Protein AF-A0A534VTX6-F1 (afdb_monomer_lite)

pLDDT: mean 91.03, std 8.98, range [36.69, 98.25]

Structure (mmCIF, N/CA/C/O backbone):
data_AF-A0A534VTX6-F1
#
_entry.id   AF-A0A534VTX6-F1
#
loop_
_atom_site.group_PDB
_atom_site.id
_atom_site.type_symbol
_atom_site.label_atom_id
_atom_site.label_alt_id
_atom_site.label_comp_id
_atom_site.label_asym_id
_atom_site.label_entity_id
_atom_site.label_seq_id
_atom_site.pdbx_PDB_ins_code
_atom_site.Cartn_x
_atom_site.Cartn_y
_atom_site.Cartn_z
_atom_site.occupancy
_atom_site.B_iso_or_equiv
_atom_site.auth_seq_id
_atom_site.auth_comp_id
_atom_site.auth_asym_id
_atom_site.auth_atom_id
_atom_site.pdbx_PDB_model_num
ATOM 1 N N . MET A 1 1 ? -11.492 20.519 29.909 1.00 36.69 1 MET A N 1
ATOM 2 C CA . MET A 1 1 ? -11.418 19.099 29.494 1.00 36.69 1 MET A CA 1
ATOM 3 C C . MET A 1 1 ? -12.190 18.937 28.184 1.00 36.69 1 MET A C 1
ATOM 5 O O . MET A 1 1 ? -13.341 18.542 28.233 1.00 36.69 1 MET A O 1
ATOM 9 N N . ASN A 1 2 ? -11.584 19.257 27.034 1.00 40.03 2 ASN A N 1
ATOM 10 C CA . ASN A 1 2 ? -12.185 19.058 25.705 1.00 40.03 2 ASN A CA 1
ATOM 11 C C . ASN A 1 2 ? -11.433 17.918 25.011 1.00 40.03 2 ASN A C 1
ATOM 13 O O . ASN A 1 2 ? -10.363 18.136 24.454 1.00 40.03 2 ASN A O 1
ATOM 17 N N . GLY A 1 3 ? -11.927 16.689 25.148 1.00 53.84 3 GLY A N 1
ATOM 18 C CA . GLY A 1 3 ? -11.439 15.553 24.364 1.00 53.84 3 GLY A CA 1
ATOM 19 C C . GLY A 1 3 ? -12.371 15.335 23.180 1.00 53.84 3 GLY A C 1
ATOM 20 O O . GLY A 1 3 ? -13.576 15.515 23.345 1.00 53.84 3 GLY A O 1
ATOM 21 N N . ALA A 1 4 ? -11.827 14.956 22.023 1.00 61.00 4 ALA A N 1
ATOM 22 C CA . ALA A 1 4 ? -12.622 14.555 20.867 1.00 61.00 4 ALA A CA 1
ATOM 23 C C . ALA A 1 4 ? -13.693 13.533 21.289 1.00 61.00 4 ALA A C 1
ATOM 25 O O . ALA A 1 4 ? -13.404 12.569 22.011 1.00 61.00 4 ALA A O 1
ATOM 26 N N . VAL A 1 5 ? -14.934 13.802 20.885 1.00 82.62 5 VAL A N 1
ATOM 27 C CA . VAL A 1 5 ? -16.098 12.980 21.207 1.00 82.62 5 VAL A CA 1
ATOM 28 C C . VAL A 1 5 ? -16.423 12.147 19.979 1.00 82.62 5 VAL A C 1
ATOM 30 O O . VAL A 1 5 ? -16.646 12.679 18.895 1.00 82.62 5 VAL A O 1
ATOM 33 N N . HIS A 1 6 ? -16.405 10.834 20.158 1.00 93.19 6 HIS A N 1
ATOM 34 C CA . HIS A 1 6 ? -16.785 9.859 19.149 1.00 93.19 6 HIS A CA 1
ATOM 35 C C . HIS A 1 6 ? -18.180 9.312 19.458 1.00 93.19 6 HIS A C 1
ATOM 37 O O . HIS A 1 6 ? -18.687 9.473 20.566 1.00 93.19 6 HIS A O 1
ATOM 43 N N . ARG A 1 7 ? -18.775 8.608 18.504 1.00 94.88 7 ARG A N 1
ATOM 44 C CA . ARG A 1 7 ? -20.025 7.863 18.655 1.00 94.88 7 ARG A CA 1
ATOM 45 C C . ARG A 1 7 ? -19.771 6.408 18.299 1.00 94.88 7 ARG A C 1
ATOM 47 O O . ARG A 1 7 ? -19.115 6.147 17.298 1.00 94.88 7 ARG A O 1
ATOM 54 N N . ALA A 1 8 ? -20.281 5.464 19.084 1.00 96.25 8 ALA A N 1
ATOM 55 C CA . ALA A 1 8 ? -20.169 4.036 18.792 1.00 96.25 8 ALA A CA 1
ATOM 56 C C . ALA A 1 8 ? -21.544 3.396 18.621 1.00 96.25 8 ALA A C 1
ATOM 58 O O . ALA A 1 8 ? -22.433 3.593 19.452 1.00 96.25 8 ALA A O 1
ATOM 59 N N . ARG A 1 9 ? -21.699 2.585 17.572 1.00 96.38 9 ARG A N 1
ATOM 60 C CA . ARG A 1 9 ? -22.907 1.789 17.318 1.00 96.38 9 ARG A CA 1
ATOM 61 C C . ARG A 1 9 ? -22.584 0.408 16.762 1.00 96.38 9 ARG A C 1
ATOM 63 O O . ARG A 1 9 ? -21.521 0.198 16.184 1.00 96.38 9 ARG A O 1
ATOM 70 N N . VAL A 1 10 ? -23.523 -0.520 16.887 1.00 96.44 10 VAL A N 1
ATOM 71 C CA . VAL A 1 10 ? -23.471 -1.822 16.214 1.00 96.44 10 VAL A CA 1
ATOM 72 C C . VAL A 1 10 ? -23.762 -1.635 14.724 1.00 96.44 10 VAL A C 1
ATOM 74 O O . VAL A 1 10 ? -24.736 -0.980 14.359 1.00 96.44 10 VAL A O 1
ATOM 77 N N . ALA A 1 11 ? -22.931 -2.205 13.849 1.00 89.94 11 ALA A N 1
ATOM 78 C CA . ALA A 1 11 ? -23.046 -2.012 12.402 1.00 89.94 11 ALA A CA 1
ATOM 79 C C . ALA A 1 11 ? -24.323 -2.625 11.805 1.00 89.94 11 ALA A C 1
ATOM 81 O O . ALA A 1 11 ? -24.908 -2.043 10.899 1.00 89.94 11 ALA A O 1
ATOM 82 N N . SER A 1 12 ? -24.735 -3.799 12.293 1.00 88.75 12 SER A N 1
ATOM 83 C CA . SER A 1 12 ? -25.872 -4.554 11.753 1.00 88.75 12 SER A CA 1
ATOM 84 C C . SER A 1 12 ? -27.223 -4.018 12.220 1.00 88.75 12 SER A C 1
ATOM 86 O O . SER A 1 12 ? -28.124 -3.846 11.409 1.00 88.75 12 SER A O 1
ATOM 88 N N . SER A 1 13 ? -27.371 -3.760 13.521 1.00 91.94 13 SER A N 1
ATOM 89 C CA . SER A 1 13 ? -28.635 -3.316 14.120 1.00 91.94 13 SER A CA 1
ATOM 90 C C . SER A 1 13 ? -28.760 -1.798 14.236 1.00 91.94 13 SER A C 1
ATOM 92 O O . SER A 1 13 ? -29.846 -1.294 14.499 1.00 91.94 13 SER A O 1
ATOM 94 N N . GLY A 1 14 ? -27.656 -1.057 14.108 1.00 91.50 14 GLY A N 1
ATOM 95 C CA . GLY A 1 14 ? -27.618 0.375 14.400 1.00 91.50 14 GLY A CA 1
ATOM 96 C C . GLY A 1 14 ? -27.716 0.712 15.892 1.00 91.50 14 GLY A C 1
ATOM 97 O O . GLY A 1 14 ? -27.736 1.894 16.231 1.00 91.50 14 GLY A O 1
ATOM 98 N N . ALA A 1 15 ? -27.753 -0.289 16.784 1.00 93.81 15 ALA A N 1
ATOM 99 C CA . ALA A 1 15 ? -27.889 -0.080 18.222 1.00 93.81 15 ALA A CA 1
ATOM 100 C C . ALA A 1 15 ? -26.751 0.801 18.754 1.00 93.81 15 ALA A C 1
ATOM 102 O O . ALA A 1 15 ? -25.570 0.486 18.581 1.00 93.81 15 ALA A O 1
ATOM 103 N N . VAL A 1 16 ? -27.107 1.916 19.389 1.00 94.94 16 VAL A N 1
ATOM 104 C CA . VAL A 1 16 ? -26.133 2.875 19.914 1.00 94.94 16 VAL A CA 1
ATOM 105 C C . VAL A 1 16 ? -25.512 2.326 21.194 1.00 94.94 16 VAL A C 1
ATOM 107 O O . VAL A 1 16 ? -26.211 1.997 22.151 1.00 94.94 16 VAL A O 1
ATOM 110 N N . LEU A 1 17 ? -24.182 2.252 21.206 1.00 96.19 17 LEU A N 1
ATOM 111 C CA . LEU A 1 17 ? -23.388 1.860 22.369 1.00 96.19 17 LEU A CA 1
ATOM 112 C C . LEU A 1 17 ? -23.036 3.080 23.224 1.00 96.19 17 LEU A C 1
ATOM 114 O O . LEU A 1 17 ? -23.150 3.030 24.444 1.00 96.19 17 LEU A O 1
ATOM 118 N N . ALA A 1 18 ? -22.636 4.177 22.574 1.00 95.94 18 ALA A N 1
ATOM 119 C CA . ALA A 1 18 ? -22.370 5.463 23.210 1.00 95.94 18 ALA A CA 1
ATOM 120 C C . ALA A 1 18 ? -22.564 6.610 22.206 1.00 95.94 18 ALA A C 1
ATOM 122 O O . ALA A 1 18 ? -22.006 6.580 21.108 1.00 95.94 18 ALA A O 1
ATOM 123 N N . GLU A 1 19 ? -23.317 7.633 22.607 1.00 94.00 19 GLU A N 1
ATOM 124 C CA . GLU A 1 19 ? -23.442 8.918 21.906 1.00 94.00 19 GLU A CA 1
ATOM 125 C C . GLU A 1 19 ? -22.218 9.810 22.144 1.00 94.00 19 GLU A C 1
ATOM 127 O O . GLU A 1 19 ? -21.796 10.552 21.260 1.00 94.00 19 GLU A O 1
ATOM 132 N N . ARG A 1 20 ? -21.630 9.720 23.345 1.00 94.00 20 ARG A N 1
ATOM 133 C CA . ARG A 1 20 ? -20.432 10.460 23.748 1.00 94.00 20 ARG A CA 1
ATOM 134 C C . ARG A 1 20 ? -19.336 9.514 24.215 1.00 94.00 20 ARG A C 1
ATOM 136 O O . ARG A 1 20 ? -19.155 9.273 25.407 1.00 94.00 20 ARG A O 1
ATOM 143 N N . LEU A 1 21 ? -18.568 9.008 23.263 1.00 94.94 21 LEU A N 1
ATOM 144 C CA . LEU A 1 21 ? -17.419 8.146 23.496 1.00 94.94 21 LEU A CA 1
ATOM 145 C C . LEU A 1 21 ? -16.129 8.972 23.564 1.00 94.94 21 LEU A C 1
ATOM 147 O O . LEU A 1 21 ? -15.646 9.508 22.566 1.00 94.94 21 LEU A O 1
ATOM 151 N N . ARG A 1 22 ? -15.546 9.071 24.757 1.00 93.62 22 ARG A N 1
ATOM 152 C CA . ARG A 1 22 ? -14.333 9.861 24.999 1.00 93.62 22 ARG A CA 1
ATOM 153 C C . ARG A 1 22 ? -13.086 9.043 24.688 1.00 93.62 22 ARG A C 1
ATOM 155 O O . ARG A 1 22 ? -12.902 7.966 25.245 1.00 93.62 22 ARG A O 1
ATOM 162 N N . LEU A 1 23 ? -12.179 9.575 23.871 1.00 92.38 23 LEU A N 1
ATOM 163 C CA . LEU A 1 23 ? -10.916 8.898 23.565 1.00 92.38 23 LEU A CA 1
ATOM 164 C C . LEU A 1 23 ? -9.860 9.098 24.668 1.00 92.38 23 LEU A C 1
ATOM 166 O O . LEU A 1 23 ? -9.450 10.221 24.969 1.00 92.38 23 LEU A O 1
ATOM 170 N N . ALA A 1 24 ? -9.324 7.995 25.186 1.00 90.94 24 ALA A N 1
ATOM 171 C CA . ALA A 1 24 ? -8.152 7.950 26.053 1.00 90.94 24 ALA A CA 1
ATOM 172 C C . ALA A 1 24 ? -6.993 7.235 25.343 1.00 90.94 24 ALA A C 1
ATOM 174 O O . ALA A 1 24 ? -6.889 6.006 25.349 1.00 90.94 24 ALA A O 1
ATOM 175 N N . HIS A 1 25 ? -6.101 8.025 24.734 1.00 86.38 25 HIS A N 1
ATOM 176 C CA . HIS A 1 25 ? -4.993 7.499 23.929 1.00 86.38 25 HIS A CA 1
ATOM 177 C C . HIS A 1 25 ? -3.591 7.746 24.504 1.00 86.38 25 HIS A C 1
ATOM 179 O O . HIS A 1 25 ? -2.654 6.994 24.215 1.00 86.38 25 HIS A O 1
ATOM 185 N N . THR A 1 26 ? -3.424 8.754 25.364 1.00 82.44 26 THR A N 1
ATOM 186 C CA . THR A 1 26 ? -2.146 9.007 26.044 1.00 82.44 26 THR A CA 1
ATOM 187 C C . THR A 1 26 ? -1.959 8.051 27.229 1.00 82.44 26 THR A C 1
ATOM 189 O O . THR A 1 26 ? -2.949 7.626 27.827 1.00 82.44 26 THR A O 1
ATOM 192 N N . PRO A 1 27 ? -0.714 7.707 27.618 1.00 79.94 27 PRO A N 1
ATOM 193 C CA . PRO A 1 27 ? -0.466 6.835 28.769 1.00 79.94 27 PRO A CA 1
ATOM 194 C C . PRO A 1 27 ? -1.171 7.314 30.040 1.00 79.94 27 PRO A C 1
ATOM 196 O O . PRO A 1 27 ? -1.784 6.514 30.736 1.00 79.94 27 PRO A O 1
ATOM 199 N N . TRP A 1 28 ? -1.157 8.626 30.286 1.00 83.06 28 TRP A N 1
ATOM 200 C CA . TRP A 1 28 ? -1.812 9.221 31.446 1.00 83.06 28 TRP A CA 1
ATOM 201 C C . TRP A 1 28 ? -3.342 9.166 31.340 1.00 83.06 28 TRP A C 1
ATOM 203 O O . TRP A 1 28 ? -4.010 8.807 32.305 1.00 83.06 28 TRP A O 1
ATOM 213 N N . ALA A 1 29 ? -3.917 9.450 30.164 1.00 86.75 29 ALA A N 1
ATOM 214 C CA . ALA A 1 29 ? -5.363 9.338 29.969 1.00 86.75 29 ALA A CA 1
ATOM 215 C C . ALA A 1 29 ? -5.862 7.899 30.163 1.00 86.75 29 ALA A C 1
ATOM 217 O O . ALA A 1 29 ? -6.932 7.714 30.737 1.00 86.75 29 ALA A O 1
ATOM 218 N N . ARG A 1 30 ? -5.082 6.897 29.730 1.00 90.44 30 ARG A N 1
ATOM 219 C CA . ARG A 1 30 ? -5.400 5.476 29.935 1.00 90.44 30 ARG A CA 1
ATOM 220 C C . ARG A 1 30 ? -5.217 5.029 31.382 1.00 90.44 30 ARG A C 1
ATOM 222 O O . ARG A 1 30 ? -6.051 4.286 31.870 1.00 90.44 30 ARG A O 1
ATOM 229 N N . LEU A 1 31 ? -4.156 5.486 32.053 1.00 85.31 31 LEU A N 1
ATOM 230 C CA . LEU A 1 31 ? -3.918 5.179 33.466 1.00 85.31 31 LEU A CA 1
ATOM 231 C C . LEU A 1 31 ? -5.013 5.777 34.358 1.00 85.31 31 LEU A C 1
ATOM 233 O O . LEU A 1 31 ? -5.464 5.121 35.288 1.00 85.31 31 LEU A O 1
ATOM 237 N N . ARG A 1 32 ? -5.457 7.009 34.066 1.00 90.44 32 ARG A N 1
ATOM 238 C CA . ARG A 1 32 ? -6.593 7.611 34.771 1.00 90.44 32 ARG A CA 1
ATOM 239 C C . ARG A 1 32 ? -7.892 6.883 34.439 1.00 90.44 32 ARG A C 1
ATOM 241 O O . ARG A 1 32 ? -8.678 6.633 35.341 1.00 90.44 32 ARG A O 1
ATOM 248 N N . GLY A 1 33 ? -8.155 6.612 33.162 1.00 90.00 33 GLY A N 1
ATOM 249 C CA . GLY A 1 33 ? -9.411 6.013 32.720 1.00 90.00 33 GLY A CA 1
ATOM 250 C C . GLY A 1 33 ? -10.635 6.738 33.297 1.00 90.00 33 GLY A C 1
ATOM 251 O O . GLY A 1 33 ? -10.762 7.968 33.196 1.00 90.00 33 GLY A O 1
ATOM 252 N N . LEU A 1 34 ? -11.498 5.962 33.951 1.00 92.19 34 LEU A N 1
ATOM 253 C CA . LEU A 1 34 ? -12.686 6.418 34.674 1.00 92.19 34 LEU A CA 1
ATOM 254 C C . LEU A 1 34 ? -12.445 6.688 36.175 1.00 92.19 34 LEU A C 1
ATOM 256 O O . LEU A 1 34 ? -13.392 7.004 36.899 1.00 92.19 34 LEU A O 1
ATOM 260 N N . LEU A 1 35 ? -11.202 6.630 36.666 1.00 91.31 35 LEU A N 1
ATOM 261 C CA . LEU A 1 35 ? -10.892 6.929 38.067 1.00 91.31 35 LEU A CA 1
ATOM 262 C C . LEU A 1 35 ? -11.340 8.347 38.445 1.00 91.31 35 LEU A C 1
ATOM 264 O O . LEU A 1 35 ? -11.132 9.317 37.707 1.00 91.31 35 LEU A O 1
ATOM 268 N N . GLY A 1 36 ? -11.962 8.450 39.620 1.00 88.12 36 GLY A N 1
ATOM 269 C CA . GLY A 1 36 ? -12.511 9.698 40.156 1.00 88.12 36 GLY A CA 1
ATOM 270 C C . GLY A 1 36 ? -13.885 10.091 39.600 1.00 88.12 36 GLY A C 1
ATOM 271 O O . GLY A 1 36 ? -14.449 11.083 40.055 1.00 88.12 36 GLY A O 1
ATOM 272 N N . THR A 1 37 ? -14.449 9.331 38.657 1.00 90.75 37 THR A N 1
ATOM 273 C CA . THR A 1 37 ? -15.831 9.539 38.194 1.00 90.75 37 THR A CA 1
ATOM 274 C C . THR A 1 37 ? -16.839 8.882 39.146 1.00 90.75 37 THR A C 1
ATOM 276 O O . THR A 1 37 ? -16.505 7.941 39.870 1.00 90.75 37 THR A O 1
ATOM 279 N N . LYS A 1 38 ? -18.073 9.403 39.183 1.00 89.00 38 LYS A N 1
ATOM 280 C CA . LYS A 1 38 ? -19.161 8.873 40.031 1.00 89.00 38 LYS A CA 1
ATOM 281 C C . LYS A 1 38 ? -19.980 7.771 39.344 1.00 89.00 38 LYS A C 1
ATOM 283 O O . LYS A 1 38 ? -20.627 6.998 40.037 1.00 89.00 38 LYS A O 1
ATOM 288 N N . GLY A 1 39 ? -19.928 7.714 38.018 1.00 89.62 39 GLY A N 1
ATOM 289 C CA . GLY A 1 39 ? -20.677 6.805 37.158 1.00 89.62 39 GLY A CA 1
ATOM 290 C C . GLY A 1 39 ? -20.434 7.161 35.691 1.00 89.62 39 GLY A C 1
ATOM 291 O O . GLY A 1 39 ? -19.795 8.179 35.406 1.00 89.62 39 GLY A O 1
ATOM 292 N N . LEU A 1 40 ? -20.949 6.329 34.789 1.00 89.88 40 LEU A N 1
ATOM 293 C CA . LEU A 1 40 ? -21.135 6.658 33.377 1.00 89.88 40 LEU A CA 1
ATOM 294 C C . LEU A 1 40 ? -22.633 6.795 33.115 1.00 89.88 40 LEU A C 1
ATOM 296 O O . LEU A 1 40 ? -23.382 5.845 33.352 1.00 89.88 40 LEU A O 1
ATOM 300 N N . ASP A 1 41 ? -23.055 7.956 32.621 1.00 91.00 41 ASP A N 1
ATOM 301 C CA . ASP A 1 41 ? -24.453 8.170 32.252 1.00 91.00 41 ASP A CA 1
ATOM 302 C C . ASP A 1 41 ? -24.814 7.354 30.996 1.00 91.00 41 ASP A C 1
ATOM 304 O O . ASP A 1 41 ? -23.943 7.060 30.165 1.00 91.00 41 ASP A O 1
ATOM 308 N N . PRO A 1 42 ? -26.096 6.992 30.804 1.00 88.44 42 PRO A N 1
ATOM 309 C CA . PRO A 1 42 ? -26.546 6.359 29.571 1.00 88.44 42 PRO A CA 1
ATOM 310 C C . PRO A 1 42 ? -26.112 7.155 28.332 1.00 88.44 42 PRO A C 1
ATOM 312 O O . PRO A 1 42 ? -26.345 8.358 28.227 1.00 88.44 42 PRO A O 1
ATOM 315 N N . GLY A 1 43 ? -25.474 6.470 27.382 1.00 89.50 43 GLY A N 1
ATOM 316 C CA . GLY A 1 43 ? -24.943 7.084 26.165 1.00 89.50 43 GLY A CA 1
ATOM 317 C C . GLY A 1 43 ? -23.534 7.671 26.305 1.00 89.50 43 GLY A C 1
ATOM 318 O O . GLY A 1 43 ? -22.982 8.114 25.301 1.00 89.50 43 GLY A O 1
ATOM 319 N N . GLU A 1 44 ? -22.914 7.648 27.483 1.00 94.38 44 GLU A N 1
ATOM 320 C CA . GLU A 1 44 ? -21.487 7.945 27.634 1.00 94.38 44 GLU A CA 1
ATOM 321 C C . GLU A 1 44 ? -20.625 6.688 27.521 1.00 94.38 44 GLU A C 1
ATOM 323 O O . GLU A 1 44 ? -21.090 5.566 27.699 1.00 94.38 44 GLU A O 1
ATOM 328 N N . GLY A 1 45 ? -19.339 6.872 27.239 1.00 95.44 45 GLY A N 1
ATOM 329 C CA . GLY A 1 45 ? -18.364 5.793 27.305 1.00 95.44 45 GLY A CA 1
ATOM 330 C C . GLY A 1 45 ? -16.932 6.299 27.229 1.00 95.44 45 GLY A C 1
ATOM 331 O O . GLY A 1 45 ? -16.667 7.449 26.856 1.00 95.44 45 GLY A O 1
ATOM 332 N N . LEU A 1 46 ? -15.988 5.416 27.540 1.00 96.00 46 LEU A N 1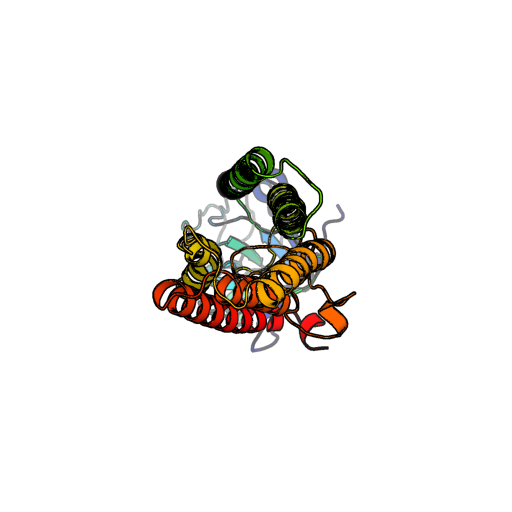
ATOM 333 C CA . LEU A 1 46 ? -14.561 5.661 27.375 1.00 96.00 46 LEU A CA 1
ATOM 334 C C . LEU A 1 46 ? -13.967 4.678 26.367 1.00 96.00 46 LEU A C 1
ATOM 336 O O . LEU A 1 46 ? -14.201 3.478 26.436 1.00 96.00 46 LEU A O 1
ATOM 340 N N . TRP A 1 47 ? -13.151 5.184 25.449 1.00 96.25 47 TRP A N 1
ATOM 341 C CA . TRP A 1 47 ? -12.395 4.378 24.502 1.00 96.25 47 TRP A CA 1
ATOM 342 C C . TRP A 1 47 ? -10.910 4.395 24.851 1.00 96.25 47 TRP A C 1
ATOM 344 O O . TRP A 1 47 ? -10.207 5.383 24.621 1.00 96.25 47 TRP A O 1
ATOM 354 N N . LEU A 1 48 ? -10.424 3.289 25.405 1.00 94.06 48 LEU A N 1
ATOM 355 C CA . LEU A 1 48 ? -9.020 3.086 25.744 1.00 94.06 48 LEU A CA 1
ATOM 356 C C . LEU A 1 48 ? -8.267 2.522 24.536 1.00 94.06 48 LEU A C 1
ATOM 358 O O . LEU A 1 48 ? -8.526 1.398 24.100 1.00 94.06 48 LEU A O 1
ATOM 362 N N . ARG A 1 49 ? -7.296 3.276 24.005 1.00 90.44 49 ARG A N 1
ATOM 363 C CA . ARG A 1 49 ? -6.569 2.884 22.785 1.00 90.44 49 ARG A CA 1
ATOM 364 C C . ARG A 1 49 ? -5.100 3.340 22.795 1.00 90.44 49 ARG A C 1
ATOM 366 O O . ARG A 1 49 ? -4.858 4.540 22.769 1.00 90.44 49 ARG A O 1
ATOM 373 N N . PRO A 1 50 ? -4.083 2.454 22.786 1.00 90.69 50 PRO A N 1
ATOM 374 C CA . PRO A 1 50 ? -4.142 0.992 22.806 1.00 90.69 50 PRO A CA 1
ATOM 375 C C . PRO A 1 50 ? -4.497 0.428 24.176 1.00 90.69 50 PRO A C 1
ATOM 377 O O . PRO A 1 50 ? -4.017 0.931 25.193 1.00 90.69 50 PRO A O 1
ATOM 380 N N . CYS A 1 51 ? -5.275 -0.652 24.195 1.00 92.12 51 CYS A N 1
ATOM 381 C CA . CYS A 1 51 ? -5.566 -1.401 25.413 1.00 92.12 51 CYS A CA 1
ATOM 382 C C . CYS A 1 51 ? -5.901 -2.867 25.094 1.00 92.12 51 CYS A C 1
ATOM 384 O O . CYS A 1 51 ? -6.679 -3.145 24.189 1.00 92.12 51 CYS A O 1
ATOM 386 N N . ARG A 1 52 ? -5.290 -3.791 25.847 1.00 95.19 52 ARG A N 1
ATOM 387 C CA . ARG A 1 52 ? -5.509 -5.253 25.773 1.00 95.19 52 ARG A CA 1
ATOM 388 C C . ARG A 1 52 ? -5.918 -5.871 27.104 1.00 95.19 52 ARG A C 1
ATOM 390 O O . ARG A 1 52 ? -6.150 -7.071 27.193 1.00 95.19 52 ARG A O 1
ATOM 397 N N . GLN A 1 53 ? -5.927 -5.052 28.145 1.00 95.94 53 GLN A N 1
ATOM 398 C CA . GLN A 1 53 ? -6.216 -5.447 29.505 1.00 95.94 53 GLN A CA 1
ATOM 399 C C . GLN A 1 53 ? -6.552 -4.184 30.287 1.00 95.94 53 GLN A C 1
ATOM 401 O O . GLN A 1 53 ? -5.781 -3.223 30.283 1.00 95.94 53 GLN A O 1
ATOM 406 N N . ILE A 1 54 ? -7.695 -4.208 30.949 1.00 95.81 54 ILE A N 1
ATOM 407 C CA . ILE A 1 54 ? -8.117 -3.202 31.917 1.00 95.81 54 ILE A CA 1
ATOM 408 C C . ILE A 1 54 ? -8.031 -3.764 33.336 1.00 95.81 54 ILE A C 1
ATOM 410 O O . ILE A 1 54 ? -8.092 -4.983 33.549 1.00 95.81 54 ILE A O 1
ATOM 414 N N . HIS A 1 55 ? -7.932 -2.861 34.303 1.00 94.88 55 HIS A N 1
ATOM 415 C CA . HIS A 1 55 ? -8.112 -3.152 35.717 1.00 94.88 55 HIS A CA 1
ATOM 416 C C . HIS A 1 55 ? -9.219 -2.264 36.280 1.00 94.88 55 HIS A C 1
ATOM 418 O O . HIS A 1 55 ? -9.407 -1.137 35.838 1.00 94.88 55 HIS A O 1
ATOM 424 N N . MET A 1 56 ? -9.888 -2.748 37.319 1.00 95.19 56 MET A N 1
ATOM 425 C CA . MET A 1 56 ? -10.932 -2.030 38.046 1.00 95.19 56 MET A CA 1
ATOM 426 C C . MET A 1 56 ? -10.485 -1.645 39.465 1.00 95.19 56 MET A C 1
ATOM 428 O O . MET A 1 56 ? -11.309 -1.339 40.327 1.00 95.19 56 MET A O 1
ATOM 432 N N . PHE A 1 57 ? -9.179 -1.668 39.753 1.00 94.44 57 PHE A N 1
ATOM 433 C CA . PHE A 1 57 ? -8.640 -1.154 41.017 1.00 94.44 57 PHE A CA 1
ATOM 434 C C . PHE A 1 57 ? -8.951 0.337 41.183 1.00 94.44 57 PHE A C 1
ATOM 436 O O . PHE A 1 57 ? -8.702 1.121 40.272 1.00 94.44 57 PHE A O 1
ATOM 443 N N . GLY A 1 58 ? -9.492 0.724 42.342 1.00 92.00 58 GLY A N 1
ATOM 444 C CA . GLY A 1 58 ? -9.873 2.111 42.642 1.00 92.00 58 GLY A CA 1
ATOM 445 C C . GLY A 1 58 ? -11.177 2.588 41.986 1.00 92.00 58 GLY A C 1
ATOM 446 O O . GLY A 1 58 ? -11.582 3.731 42.206 1.00 92.00 58 GLY A O 1
ATOM 447 N N . MET A 1 59 ? -11.849 1.734 41.208 1.00 94.50 59 MET A N 1
ATOM 448 C CA . MET A 1 59 ? -13.156 2.033 40.623 1.00 94.50 59 MET A CA 1
ATOM 449 C C . MET A 1 59 ? -14.277 1.911 41.655 1.00 94.50 59 MET A C 1
ATOM 451 O O . MET A 1 59 ? -14.195 1.120 42.591 1.00 94.50 59 MET A O 1
ATOM 455 N N . ARG A 1 60 ? -15.338 2.704 41.473 1.00 93.38 60 ARG A N 1
ATOM 456 C CA . ARG A 1 60 ? -16.488 2.766 42.394 1.00 93.38 60 ARG A CA 1
ATOM 457 C C . ARG A 1 60 ? -17.737 2.052 41.879 1.00 93.38 60 ARG A C 1
ATOM 459 O O . ARG A 1 60 ? -18.659 1.832 42.649 1.00 93.38 60 ARG A O 1
ATOM 466 N N . TYR A 1 61 ? -17.774 1.730 40.592 1.00 95.50 61 TYR A N 1
ATOM 467 C CA . TYR A 1 61 ? -18.916 1.128 39.912 1.00 95.50 61 TYR A CA 1
ATOM 468 C C . TYR A 1 61 ? -18.426 0.146 38.845 1.00 95.50 61 TYR A C 1
ATOM 470 O O . TYR A 1 61 ? -17.268 0.215 38.419 1.00 95.50 61 TYR A O 1
ATOM 478 N N . ALA A 1 62 ? -19.294 -0.788 38.465 1.00 96.69 62 ALA A N 1
ATOM 479 C CA . ALA A 1 62 ? -19.033 -1.747 37.402 1.00 96.69 62 ALA A CA 1
ATOM 480 C C . ALA A 1 62 ? -19.231 -1.109 36.022 1.00 96.69 62 ALA A C 1
ATOM 482 O O . ALA A 1 62 ? -20.026 -0.183 35.858 1.00 96.69 62 ALA A O 1
ATOM 483 N N . VAL A 1 63 ? -18.508 -1.620 35.032 1.00 97.19 63 VAL A N 1
ATOM 484 C CA . VAL A 1 63 ? -18.630 -1.205 33.629 1.00 97.19 63 VAL A CA 1
ATOM 485 C C . VAL A 1 63 ? -18.772 -2.430 32.751 1.00 97.19 63 VAL A C 1
ATOM 487 O O . VAL A 1 63 ? -18.265 -3.498 33.082 1.00 97.19 63 VAL A O 1
ATOM 490 N N . ASP A 1 64 ? -19.383 -2.267 31.591 1.00 97.88 64 ASP A N 1
ATOM 491 C CA . ASP A 1 64 ? -19.246 -3.257 30.536 1.00 97.88 64 ASP A CA 1
ATOM 492 C C . ASP A 1 64 ? -17.962 -2.971 29.755 1.00 97.88 64 ASP A C 1
ATOM 494 O O . ASP A 1 64 ? -17.764 -1.859 29.262 1.00 97.88 64 ASP A O 1
ATOM 498 N N . ALA A 1 65 ? -17.088 -3.970 29.628 1.00 97.69 65 ALA A N 1
ATOM 499 C CA . ALA A 1 65 ? -15.829 -3.838 28.903 1.00 97.69 65 ALA A CA 1
ATOM 500 C C . ALA A 1 65 ? -15.859 -4.629 27.592 1.00 97.69 65 ALA A C 1
ATOM 502 O O . ALA A 1 65 ? -15.938 -5.858 27.591 1.00 97.69 65 ALA A O 1
ATOM 503 N N . VAL A 1 66 ? -15.757 -3.929 26.465 1.00 98.19 66 VAL A N 1
ATOM 504 C CA . VAL A 1 66 ? -15.826 -4.514 25.120 1.00 98.19 66 VAL A CA 1
ATOM 505 C C . VAL A 1 66 ? -14.476 -4.363 24.433 1.00 98.19 66 VAL A C 1
ATOM 507 O O . VAL A 1 66 ? -14.060 -3.262 24.079 1.00 98.19 66 VAL A O 1
ATOM 510 N N . PHE A 1 67 ? -13.781 -5.476 24.243 1.00 98.12 67 PHE A N 1
ATOM 511 C CA . PHE A 1 67 ? -12.485 -5.544 23.583 1.00 98.12 67 PHE A CA 1
ATOM 512 C C . PHE A 1 67 ? -12.686 -5.618 22.074 1.00 98.12 67 PHE A C 1
ATOM 514 O O . PHE A 1 67 ? -13.409 -6.487 21.582 1.00 98.12 67 PHE A O 1
ATOM 521 N N . LEU A 1 68 ? -12.024 -4.723 21.345 1.00 96.75 68 LEU A N 1
ATOM 522 C CA . LEU A 1 68 ? -12.129 -4.598 19.896 1.00 96.75 68 LEU A CA 1
ATOM 523 C C . LEU A 1 68 ? -10.789 -4.876 19.218 1.00 96.75 68 LEU A C 1
ATOM 525 O O . LEU A 1 68 ? -9.757 -4.391 19.690 1.00 96.75 68 LEU A O 1
ATOM 529 N N . ASP A 1 69 ? -10.810 -5.589 18.094 1.00 92.00 69 ASP A N 1
ATOM 530 C CA . ASP A 1 69 ? -9.652 -5.754 17.209 1.00 92.00 69 ASP A CA 1
ATOM 531 C C . ASP A 1 69 ? -9.362 -4.495 16.358 1.00 92.00 69 ASP A C 1
ATOM 533 O O . ASP A 1 69 ? -10.030 -3.460 16.461 1.00 92.00 69 ASP A O 1
ATOM 537 N N . ALA A 1 70 ? -8.363 -4.595 15.476 1.00 84.62 70 ALA A N 1
ATOM 538 C CA . ALA A 1 70 ? -7.969 -3.546 14.529 1.00 84.62 70 ALA A CA 1
ATOM 539 C C . ALA A 1 70 ? -9.089 -3.099 13.571 1.00 84.62 70 ALA A C 1
ATOM 541 O O . ALA A 1 70 ? -9.032 -2.009 13.000 1.00 84.62 70 ALA A O 1
ATOM 542 N N . ARG A 1 71 ? -10.101 -3.948 13.370 1.00 85.38 71 ARG A N 1
ATOM 543 C CA . ARG A 1 71 ? -11.240 -3.733 12.473 1.00 85.38 71 ARG A CA 1
ATOM 544 C C . ARG A 1 71 ? -12.499 -3.337 13.235 1.00 85.38 71 ARG A C 1
ATOM 546 O O . ARG A 1 71 ? -13.563 -3.335 12.629 1.00 85.38 71 ARG A O 1
ATOM 553 N N . GLN A 1 72 ? -12.400 -2.998 14.524 1.00 93.19 72 GLN A N 1
ATOM 554 C CA . GLN A 1 72 ? -13.542 -2.681 15.390 1.00 93.19 72 GLN A CA 1
ATOM 555 C C . GLN A 1 72 ? -14.534 -3.849 15.544 1.00 93.19 72 GLN A C 1
ATOM 557 O O . GLN A 1 72 ? -15.731 -3.634 15.740 1.00 93.19 72 GLN A O 1
ATOM 562 N N . ARG A 1 73 ? -14.060 -5.097 15.464 1.00 95.38 73 ARG A N 1
ATOM 563 C CA . ARG A 1 73 ? -14.859 -6.280 15.804 1.00 95.38 73 ARG A CA 1
ATOM 564 C C . ARG A 1 73 ? -14.660 -6.649 17.257 1.00 95.38 73 ARG A C 1
ATOM 566 O O . ARG A 1 73 ? -13.537 -6.626 17.757 1.00 95.38 73 ARG A O 1
ATOM 573 N N . VAL A 1 74 ? -15.750 -7.015 17.920 1.00 97.69 74 VAL A N 1
ATOM 574 C CA . VAL A 1 74 ? -15.718 -7.513 19.294 1.00 97.69 74 VAL A CA 1
ATOM 575 C C . VAL A 1 74 ? -14.959 -8.836 19.324 1.00 97.69 74 VAL A C 1
ATOM 577 O O . VAL A 1 74 ? -15.395 -9.811 18.724 1.00 97.69 74 VAL A O 1
ATOM 580 N N . VAL A 1 75 ? -13.830 -8.874 20.025 1.00 97.12 75 VAL A N 1
ATOM 581 C CA . VAL A 1 75 ? -13.064 -10.110 20.276 1.00 97.12 75 VAL A CA 1
ATOM 582 C C . VAL A 1 75 ? -13.325 -10.680 21.662 1.00 97.12 75 VAL A C 1
ATOM 584 O O . VAL A 1 75 ? -13.003 -11.831 21.916 1.00 97.12 75 VAL A O 1
ATOM 587 N N . ARG A 1 76 ? -13.882 -9.865 22.566 1.00 97.88 76 ARG A N 1
ATOM 588 C CA . ARG A 1 76 ? -14.365 -10.278 23.885 1.00 97.88 76 ARG A CA 1
ATOM 589 C C . ARG A 1 76 ? -15.260 -9.191 24.467 1.00 97.88 76 ARG A C 1
ATOM 591 O O . ARG A 1 76 ? -14.931 -8.012 24.374 1.00 97.88 76 ARG A O 1
ATOM 598 N N . ALA A 1 77 ? -16.346 -9.582 25.120 1.00 97.38 77 ALA A N 1
ATOM 599 C CA . ALA A 1 77 ? -17.173 -8.691 25.927 1.00 97.38 77 ALA A CA 1
ATOM 600 C C . ALA A 1 77 ? -17.226 -9.212 27.368 1.00 97.38 77 ALA A C 1
ATOM 602 O O . ALA A 1 77 ? -17.410 -10.406 27.595 1.00 97.38 77 ALA A O 1
ATOM 603 N N . LEU A 1 78 ? -17.027 -8.322 28.336 1.00 97.44 78 LEU A N 1
ATOM 604 C CA . LEU A 1 78 ? -17.139 -8.600 29.764 1.00 97.44 78 LEU A CA 1
ATOM 605 C C . LEU A 1 78 ? -18.282 -7.738 30.317 1.00 97.44 78 LEU A C 1
ATOM 607 O O . LEU A 1 78 ? -18.048 -6.559 30.597 1.00 97.44 78 LEU A O 1
ATOM 611 N N . PRO A 1 79 ? -19.507 -8.280 30.422 1.00 97.19 79 PRO A N 1
ATOM 612 C CA . PRO A 1 79 ? -20.613 -7.567 31.046 1.00 97.19 79 PRO A CA 1
ATOM 613 C C . PRO A 1 79 ? -20.389 -7.443 32.559 1.00 97.19 79 PRO A C 1
ATOM 615 O O . PRO A 1 79 ? -19.752 -8.308 33.168 1.00 97.19 79 PRO A O 1
ATOM 618 N N . ASP A 1 80 ? -20.907 -6.366 33.147 1.00 95.88 80 ASP A N 1
ATOM 619 C CA . ASP A 1 80 ? -20.898 -6.078 34.586 1.00 95.88 80 ASP A CA 1
ATOM 620 C C . ASP A 1 80 ? -19.525 -6.328 35.245 1.00 95.88 80 ASP A C 1
ATOM 622 O O . ASP A 1 80 ? -19.351 -7.048 36.238 1.00 95.88 80 ASP A O 1
ATOM 626 N N . PHE A 1 81 ? -18.475 -5.773 34.636 1.00 96.88 81 PHE A N 1
ATOM 627 C CA . PHE A 1 81 ? -17.110 -5.938 35.102 1.00 96.88 81 PHE A CA 1
ATOM 628 C C . PHE A 1 81 ? -16.875 -5.110 36.374 1.00 96.88 81 PHE A C 1
ATOM 630 O O . PHE A 1 81 ? -16.643 -3.906 36.331 1.00 96.88 81 PHE A O 1
ATOM 637 N N . ALA A 1 82 ? -16.972 -5.776 37.524 1.00 96.88 82 ALA A N 1
ATOM 638 C CA . ALA A 1 82 ? -16.982 -5.175 38.850 1.00 96.88 82 ALA A CA 1
ATOM 639 C C . ALA A 1 82 ? -15.640 -4.562 39.310 1.00 96.88 82 ALA A C 1
ATOM 641 O O . ALA A 1 82 ? -14.563 -5.009 38.888 1.00 96.88 82 ALA A O 1
ATOM 642 N N . PRO A 1 83 ? -15.702 -3.596 40.252 1.00 96.38 83 PRO A N 1
ATOM 643 C CA . PRO A 1 83 ? -14.553 -3.053 40.974 1.00 96.38 83 PRO A CA 1
ATOM 644 C C . PRO A 1 83 ? -13.587 -4.102 41.538 1.00 96.38 83 PRO A C 1
ATOM 646 O O . PRO A 1 83 ? -13.981 -5.195 41.936 1.00 96.38 83 PRO A O 1
ATOM 649 N N . GLY A 1 84 ? -12.299 -3.753 41.597 1.00 95.44 84 GLY A N 1
ATOM 650 C CA . GLY A 1 84 ? -11.250 -4.587 42.200 1.00 95.44 84 GLY A CA 1
ATOM 651 C C . GLY A 1 84 ? -10.775 -5.774 41.353 1.00 95.44 84 GLY A C 1
ATOM 652 O O . GLY A 1 84 ? -9.889 -6.506 41.787 1.00 95.44 84 GLY A O 1
ATOM 653 N N . ARG A 1 85 ? -11.318 -5.969 40.145 1.00 96.31 85 ARG A N 1
ATOM 654 C CA . ARG A 1 85 ? -10.937 -7.065 39.241 1.00 96.31 85 ARG A CA 1
ATOM 655 C C . ARG A 1 85 ? -9.919 -6.637 38.188 1.00 96.31 85 ARG A C 1
ATOM 657 O O . ARG A 1 85 ? -9.820 -5.467 37.827 1.00 96.31 85 ARG A O 1
ATOM 664 N N . VAL A 1 86 ? -9.191 -7.609 37.645 1.00 96.88 86 VAL A N 1
ATOM 665 C CA . VAL A 1 86 ? -8.321 -7.433 36.474 1.00 96.88 86 VAL A CA 1
ATOM 666 C C . VAL A 1 86 ? -8.854 -8.303 35.353 1.00 96.88 86 VAL A C 1
ATOM 668 O O . VAL A 1 86 ? -9.156 -9.477 35.559 1.00 96.88 86 VAL A O 1
ATOM 671 N N . SER A 1 87 ? -9.029 -7.712 34.177 1.00 97.00 87 SER A N 1
ATOM 672 C CA . SER A 1 87 ? -9.510 -8.458 33.015 1.00 97.00 87 SER A CA 1
ATOM 673 C C . SER A 1 87 ? -8.433 -9.434 32.517 1.00 97.00 87 SER A C 1
ATOM 675 O O . SER A 1 87 ? -7.236 -9.214 32.745 1.00 97.00 87 SER A O 1
ATOM 677 N N . PRO A 1 88 ? -8.812 -10.517 31.818 1.00 95.88 88 PRO A N 1
ATOM 678 C CA . PRO A 1 88 ? -7.845 -11.328 31.091 1.00 95.88 88 PRO A CA 1
ATOM 679 C C . PRO A 1 88 ? -7.094 -10.474 30.063 1.00 95.88 88 PRO A C 1
ATOM 681 O O . PRO A 1 88 ? -7.640 -9.529 29.498 1.00 95.88 88 PRO A O 1
ATOM 684 N N . HIS A 1 89 ? -5.844 -10.836 29.785 1.00 95.75 89 HIS A N 1
ATOM 685 C CA . HIS A 1 89 ? -5.102 -10.219 28.693 1.00 95.75 89 HIS A CA 1
ATOM 686 C C . HIS A 1 89 ? -5.615 -10.749 27.345 1.00 95.75 89 HIS A C 1
ATOM 688 O O . HIS A 1 89 ? -5.364 -11.903 26.991 1.00 95.75 89 HIS A O 1
ATOM 694 N N . VAL A 1 90 ? -6.324 -9.912 26.586 1.00 95.94 90 VAL A N 1
ATOM 695 C CA . VAL A 1 90 ? -6.920 -10.275 25.292 1.00 95.94 90 VAL A CA 1
ATOM 696 C C . VAL A 1 90 ? -5.935 -9.934 24.174 1.00 95.94 90 VAL A C 1
ATOM 698 O O . VAL A 1 90 ? -5.787 -8.776 23.788 1.00 95.94 90 VAL A O 1
ATOM 701 N N . ARG A 1 91 ? -5.217 -10.945 23.668 1.00 89.50 91 ARG A N 1
ATOM 702 C CA . ARG A 1 91 ? -4.115 -10.763 22.699 1.00 89.50 91 ARG A CA 1
ATOM 703 C C . ARG A 1 91 ? -4.560 -10.107 21.391 1.00 89.50 91 ARG A C 1
ATOM 705 O O . ARG A 1 91 ? -3.822 -9.273 20.865 1.00 89.50 91 ARG A O 1
ATOM 712 N N . ASP A 1 92 ? -5.753 -10.453 20.920 1.00 89.69 92 ASP A N 1
ATOM 713 C CA . ASP A 1 92 ? -6.304 -9.979 19.645 1.00 89.69 92 ASP A CA 1
ATOM 714 C C . ASP A 1 92 ? -6.944 -8.588 19.744 1.00 89.69 92 ASP A C 1
ATOM 716 O O . ASP A 1 92 ? -7.271 -7.975 18.729 1.00 89.69 92 ASP A O 1
ATOM 720 N N . ALA A 1 93 ? -7.081 -8.047 20.958 1.00 93.12 93 ALA A N 1
ATOM 721 C CA . ALA A 1 93 ? -7.597 -6.703 21.152 1.00 93.12 93 ALA A CA 1
ATOM 722 C C . ALA A 1 93 ? -6.564 -5.641 20.734 1.00 93.12 93 ALA A C 1
ATOM 724 O O . ALA A 1 93 ? -5.356 -5.767 20.947 1.00 93.12 93 ALA A O 1
ATOM 725 N N . GLU A 1 94 ? -7.042 -4.546 20.162 1.00 91.75 94 GLU A N 1
ATOM 726 C CA . GLU A 1 94 ? -6.278 -3.320 19.918 1.00 91.75 94 GLU A CA 1
ATOM 727 C C . GLU A 1 94 ? -6.739 -2.198 20.860 1.00 91.75 94 GLU A C 1
ATOM 729 O O . GLU A 1 94 ? -5.954 -1.328 21.253 1.00 91.75 94 GLU A O 1
ATOM 734 N N . SER A 1 95 ? -8.018 -2.221 21.237 1.00 95.06 95 SER A N 1
ATOM 735 C CA . SER A 1 95 ? -8.645 -1.217 22.091 1.00 95.06 95 SER A CA 1
ATOM 736 C C . SER A 1 95 ? -9.789 -1.796 22.921 1.00 95.06 95 SER A C 1
ATOM 738 O O . SER A 1 95 ? -10.249 -2.907 22.664 1.00 95.06 95 SER A O 1
ATOM 740 N N . VAL A 1 96 ? -10.246 -1.032 23.914 1.00 97.56 96 VAL A N 1
ATOM 741 C CA . VAL A 1 96 ? -11.360 -1.405 24.797 1.00 97.56 96 VAL A CA 1
ATOM 742 C C . VAL A 1 96 ? -12.348 -0.248 24.891 1.00 97.56 96 VAL A C 1
ATOM 744 O O . VAL A 1 96 ? -11.932 0.900 25.059 1.00 97.56 96 VAL A O 1
ATOM 747 N N . LEU A 1 97 ? -13.641 -0.547 24.778 1.00 97.75 97 LEU A N 1
ATOM 748 C CA . LEU A 1 97 ? -14.720 0.354 25.171 1.00 97.75 97 LEU A CA 1
ATOM 749 C C . LEU A 1 97 ? -15.134 0.025 26.606 1.00 97.75 97 LEU A C 1
ATOM 751 O O . LEU A 1 97 ? -15.472 -1.120 26.889 1.00 97.75 97 LEU A O 1
ATOM 755 N N . GLU A 1 98 ? -15.120 1.019 27.485 1.00 98.06 98 GLU A N 1
ATOM 756 C CA . GLU A 1 98 ? -15.759 0.957 28.800 1.00 98.06 98 GLU A CA 1
ATOM 757 C C . GLU A 1 98 ? -17.096 1.695 28.703 1.00 98.06 98 GLU A C 1
ATOM 759 O O . GLU A 1 98 ? -17.141 2.892 28.396 1.00 98.06 98 GLU A O 1
ATOM 764 N N . LEU A 1 99 ? -18.183 0.956 28.906 1.00 97.56 99 LEU A N 1
ATOM 765 C CA . LEU A 1 99 ? -19.564 1.398 28.727 1.00 97.56 99 LEU A CA 1
ATOM 766 C C . LEU A 1 99 ? -20.336 1.262 30.053 1.00 97.56 99 LEU A C 1
ATOM 768 O O . LEU A 1 99 ? -19.911 0.505 30.932 1.00 97.56 99 LEU A O 1
ATOM 772 N N . PRO A 1 100 ? -21.481 1.951 30.219 1.00 96.94 100 PRO A N 1
ATOM 773 C CA . PRO A 1 100 ? -22.375 1.713 31.346 1.00 96.94 100 PRO A CA 1
ATOM 774 C C . PRO A 1 100 ? -22.746 0.229 31.437 1.00 96.94 100 PRO A C 1
ATOM 776 O O . PRO A 1 100 ? -22.998 -0.402 30.405 1.00 96.94 100 PRO A O 1
ATOM 779 N N . ALA A 1 101 ? -22.799 -0.317 32.652 1.00 95.44 101 ALA A N 1
ATOM 780 C CA . ALA A 1 101 ? -23.179 -1.710 32.870 1.00 95.44 101 ALA A CA 1
ATOM 781 C C . ALA A 1 101 ? -24.549 -2.034 32.235 1.00 95.44 101 ALA A C 1
ATOM 783 O O . ALA A 1 101 ? -25.464 -1.203 32.241 1.00 95.44 101 ALA A O 1
ATOM 784 N N . GLY A 1 102 ? -24.675 -3.226 31.647 1.00 94.56 102 GLY A N 1
ATOM 785 C CA . GLY A 1 102 ? -25.881 -3.680 30.939 1.00 94.56 102 GLY A CA 1
ATOM 786 C C . GLY A 1 102 ? -26.002 -3.195 29.486 1.00 94.56 102 GLY A C 1
ATOM 787 O O . GLY A 1 102 ? -26.988 -3.489 28.809 1.00 94.56 102 GLY A O 1
ATOM 788 N N . THR A 1 103 ? -25.013 -2.468 28.963 1.00 96.00 103 THR A N 1
ATOM 789 C CA . THR A 1 103 ? -24.961 -2.069 27.548 1.00 96.00 103 THR A CA 1
ATOM 790 C C . THR A 1 103 ? -24.688 -3.254 26.620 1.00 96.00 103 THR A C 1
ATOM 792 O O . THR A 1 103 ? -25.280 -3.318 25.545 1.00 96.00 103 THR A O 1
ATOM 795 N N . VAL A 1 104 ? -23.837 -4.201 27.024 1.00 95.81 104 VAL A N 1
ATOM 796 C CA . VAL A 1 104 ? -23.522 -5.430 26.277 1.00 95.81 104 VAL A CA 1
ATOM 797 C C . VAL A 1 104 ? -24.780 -6.249 26.038 1.00 95.81 104 VAL A C 1
ATOM 799 O O . VAL A 1 104 ? -25.048 -6.630 24.900 1.00 95.81 104 VAL A O 1
ATOM 802 N N . GLU A 1 105 ? -25.576 -6.455 27.084 1.00 95.12 105 GLU A N 1
ATOM 803 C CA . GLU A 1 105 ? -26.833 -7.195 27.001 1.00 95.12 105 GLU A CA 1
ATOM 804 C C . GLU A 1 105 ? -27.872 -6.431 26.170 1.00 95.12 105 GL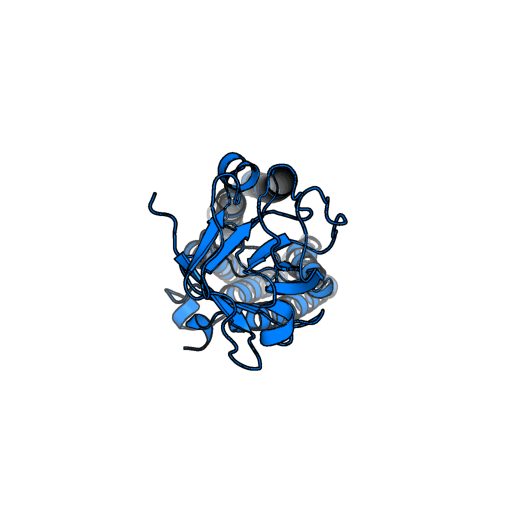U A C 1
ATOM 806 O O . GLU A 1 105 ? -28.385 -6.962 25.186 1.00 95.12 105 GLU A O 1
ATOM 811 N N . ARG A 1 106 ? -28.103 -5.144 26.476 1.00 94.25 106 ARG A N 1
ATOM 812 C CA . ARG A 1 106 ? -29.078 -4.297 25.765 1.00 94.25 106 ARG A CA 1
ATOM 813 C C . ARG A 1 106 ? -28.805 -4.185 24.262 1.00 94.25 106 ARG A C 1
ATOM 815 O O . ARG A 1 106 ? -29.745 -4.098 23.478 1.00 94.25 106 ARG A O 1
ATOM 822 N N . ALA A 1 107 ? -27.536 -4.140 23.860 1.00 93.69 107 ALA A N 1
ATOM 823 C CA . ALA A 1 107 ? -27.141 -4.012 22.459 1.00 93.69 107 ALA A CA 1
ATOM 824 C C . ALA A 1 107 ? -26.878 -5.360 21.761 1.00 93.69 107 ALA A C 1
ATOM 826 O O . ALA A 1 107 ? -26.551 -5.360 20.573 1.00 93.69 107 ALA A O 1
ATOM 827 N N . GLY A 1 108 ? -27.000 -6.489 22.471 1.00 92.75 108 GLY A N 1
ATOM 828 C CA . GLY A 1 108 ? -26.731 -7.821 21.925 1.00 92.75 108 GLY A CA 1
ATOM 829 C C . GLY A 1 108 ? -25.287 -7.990 21.441 1.00 92.75 108 GLY A C 1
ATOM 830 O O . GLY A 1 108 ? -25.046 -8.548 20.369 1.00 92.75 108 GLY A O 1
ATOM 831 N N . LEU A 1 109 ? -24.316 -7.448 22.182 1.00 93.94 109 LEU A N 1
ATOM 832 C CA . LEU A 1 109 ? -22.905 -7.539 21.812 1.00 93.94 109 LEU A CA 1
ATOM 833 C C . LEU A 1 109 ? -22.361 -8.944 22.087 1.00 93.94 109 LEU A C 1
ATOM 835 O O . LEU A 1 109 ? -22.225 -9.356 23.235 1.00 93.94 109 LEU A O 1
ATOM 839 N N . ALA A 1 110 ? -21.976 -9.640 21.020 1.00 93.12 110 ALA A N 1
ATOM 840 C CA . ALA A 1 110 ? -21.295 -10.925 21.065 1.00 93.12 110 ALA A CA 1
ATOM 841 C C . ALA A 1 110 ? -19.933 -10.834 20.362 1.00 93.12 110 ALA A C 1
ATOM 843 O O . ALA A 1 110 ? -19.649 -9.880 19.632 1.00 93.12 110 ALA A O 1
ATOM 844 N N . GLU A 1 111 ? -19.077 -11.832 20.574 1.00 95.75 111 GLU A N 1
ATOM 845 C CA . GLU A 1 111 ? -17.834 -11.955 19.811 1.00 95.75 111 GLU A CA 1
ATOM 846 C C . GLU A 1 111 ? -18.138 -12.050 18.304 1.00 95.75 111 GLU A C 1
ATOM 848 O O . GLU A 1 111 ? -19.090 -12.697 17.871 1.00 95.75 111 GLU A O 1
ATOM 853 N N . GLY A 1 112 ? -17.352 -11.343 17.496 1.00 93.00 112 GLY A N 1
ATOM 854 C CA . GLY A 1 112 ? -17.554 -11.183 16.057 1.00 93.00 112 GLY A CA 1
ATOM 855 C C . GLY A 1 112 ? -18.438 -9.998 15.654 1.00 93.00 112 GLY A C 1
ATOM 856 O O . GLY A 1 112 ? -18.371 -9.585 14.488 1.00 93.00 112 GLY A O 1
ATOM 857 N N . THR A 1 113 ? -19.204 -9.405 16.582 1.00 94.81 113 THR A N 1
ATOM 858 C CA . THR A 1 113 ? -20.042 -8.231 16.295 1.00 94.81 113 THR A CA 1
ATOM 859 C C . THR A 1 113 ? -19.193 -7.068 15.788 1.00 94.81 113 THR A C 1
ATOM 861 O O . THR A 1 113 ? -18.168 -6.714 16.371 1.00 94.81 113 THR A O 1
ATOM 864 N N . GLN A 1 114 ? -19.624 -6.456 14.685 1.00 96.62 114 GLN A N 1
ATOM 865 C CA . GLN A 1 114 ? -18.965 -5.293 14.102 1.00 96.62 114 GLN A CA 1
ATOM 866 C C . GLN A 1 114 ? -19.474 -4.015 14.775 1.00 96.62 114 GLN A C 1
ATOM 868 O O . GLN A 1 114 ? -20.670 -3.720 14.731 1.00 96.62 114 GLN A O 1
ATOM 873 N N . VAL A 1 115 ? -18.561 -3.239 15.352 1.00 95.75 115 VAL A N 1
ATOM 874 C CA . VAL A 1 115 ? -18.825 -1.896 15.877 1.00 95.75 115 VAL A CA 1
ATOM 875 C C . VAL A 1 115 ? -18.368 -0.865 14.846 1.00 95.75 115 VAL A C 1
ATOM 877 O O . VAL A 1 115 ? -17.396 -1.088 14.125 1.00 95.75 115 VAL A O 1
ATOM 880 N N . VAL A 1 116 ? -19.091 0.247 14.757 1.00 93.56 116 VAL A N 1
ATOM 881 C CA . VAL A 1 116 ? -18.718 1.434 13.985 1.00 93.56 116 VAL A CA 1
ATOM 882 C C . VAL A 1 116 ? -18.474 2.565 14.970 1.00 93.56 116 VAL A C 1
ATOM 884 O O . VAL A 1 116 ? -19.385 2.926 15.717 1.00 93.56 116 VAL A O 1
ATOM 887 N N . ILE A 1 117 ? -17.255 3.106 14.973 1.00 93.75 117 ILE A N 1
ATOM 888 C CA . ILE A 1 117 ? -16.890 4.286 15.762 1.00 93.75 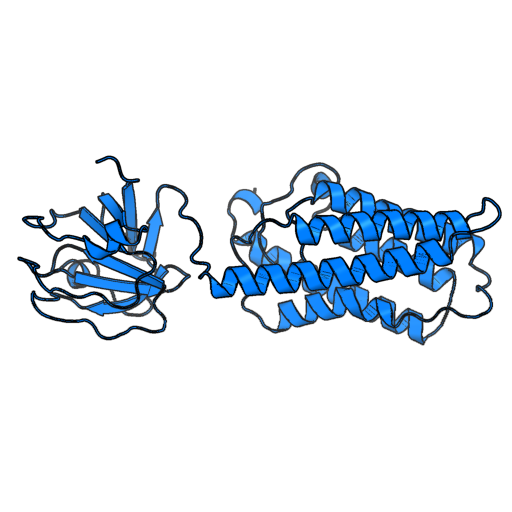117 ILE A CA 1
ATOM 889 C C . ILE A 1 117 ? -16.721 5.483 14.823 1.00 93.75 117 ILE A C 1
ATOM 891 O O . ILE A 1 117 ? -15.800 5.515 14.009 1.00 93.75 117 ILE A O 1
ATOM 895 N N . GLU A 1 118 ? -17.606 6.464 14.952 1.00 91.19 118 GLU A N 1
ATOM 896 C CA . GLU A 1 118 ? -17.630 7.710 14.181 1.00 91.19 118 GLU A CA 1
ATOM 897 C C . GLU A 1 118 ? -17.063 8.858 15.023 1.00 91.19 118 GLU A C 1
ATOM 899 O O . GLU A 1 118 ? -17.182 8.853 16.244 1.00 91.19 118 GLU A O 1
ATOM 904 N N . GLY A 1 119 ? -16.444 9.858 14.402 1.00 86.25 119 GLY A N 1
ATOM 905 C CA . GLY A 1 119 ? -15.886 11.023 15.093 1.00 86.25 119 GLY A CA 1
ATOM 906 C C . GLY A 1 119 ? -14.569 11.459 14.467 1.00 86.25 119 GLY A C 1
ATOM 907 O O . GLY A 1 119 ? -14.301 11.153 13.305 1.00 86.25 119 GLY A O 1
ATOM 908 N N . GLU A 1 120 ? -13.735 12.163 15.232 1.00 78.38 120 GLU A N 1
ATOM 909 C CA . GLU A 1 120 ? -12.465 12.654 14.697 1.00 78.38 120 GLU A CA 1
ATOM 910 C C . GLU A 1 120 ? -11.508 11.516 14.284 1.00 78.38 120 GLU A C 1
ATOM 912 O O . GLU A 1 120 ? -11.508 10.439 14.886 1.00 78.38 120 GLU A O 1
ATOM 917 N N . PRO A 1 121 ? -10.650 11.719 13.271 1.00 71.94 121 PRO A N 1
ATOM 918 C CA . PRO A 1 121 ? -9.664 10.719 12.883 1.00 71.94 121 PRO A CA 1
ATOM 919 C C . PRO A 1 121 ? -8.689 10.406 14.028 1.00 71.94 121 PRO A C 1
ATOM 921 O O . PRO A 1 121 ? -8.002 11.291 14.537 1.00 71.94 121 PRO A O 1
ATOM 924 N N . VAL A 1 122 ? -8.562 9.129 14.399 1.00 71.38 122 VAL A N 1
ATOM 925 C CA . VAL A 1 122 ? -7.586 8.686 15.408 1.00 71.38 122 VAL A CA 1
ATOM 926 C C . VAL A 1 122 ? -6.363 8.073 14.731 1.00 71.38 122 VAL A C 1
ATOM 928 O O . VAL A 1 122 ? -6.480 7.163 13.912 1.00 71.38 122 VAL A O 1
ATOM 931 N N . ALA A 1 123 ? -5.164 8.523 15.112 1.00 67.62 123 ALA A N 1
ATOM 932 C CA . ALA A 1 123 ? -3.908 7.988 14.584 1.00 67.62 123 ALA A CA 1
ATOM 933 C C . ALA A 1 123 ? -3.785 6.452 14.781 1.00 67.62 123 ALA A C 1
ATOM 935 O O . ALA A 1 123 ? -4.142 5.949 15.849 1.00 67.62 123 ALA A O 1
ATOM 936 N N . PRO A 1 124 ? -3.250 5.684 13.809 1.00 66.06 124 PRO A N 1
ATOM 937 C CA . PRO A 1 124 ? -3.098 4.226 13.914 1.00 66.06 124 PRO A CA 1
ATOM 938 C C . PRO A 1 124 ? -2.200 3.765 15.076 1.00 66.06 124 PRO A C 1
ATOM 940 O O . PRO A 1 124 ? -1.190 4.411 15.386 1.00 66.06 124 PRO A O 1
ATOM 943 N N . LEU A 1 125 ? -2.502 2.599 15.666 1.00 64.81 125 LEU A N 1
ATOM 944 C CA . LEU A 1 125 ? -1.686 1.971 16.713 1.00 64.81 125 LEU A CA 1
ATOM 945 C C . LEU A 1 125 ? -0.447 1.284 16.146 1.00 64.81 125 LEU A C 1
ATOM 947 O O . LEU A 1 125 ? -0.305 0.068 16.131 1.00 64.81 125 LEU A O 1
ATOM 951 N N . THR A 1 126 ? 0.515 2.089 15.717 1.00 62.12 126 THR A N 1
ATOM 952 C CA . THR A 1 126 ? 1.867 1.598 15.451 1.00 62.12 126 THR A CA 1
ATOM 953 C C . THR A 1 126 ? 2.691 1.676 16.737 1.00 62.12 126 THR A C 1
ATOM 955 O O . THR A 1 126 ? 3.057 2.763 17.188 1.00 62.12 126 THR A O 1
ATOM 958 N N . GLY A 1 127 ? 2.979 0.523 17.353 1.00 57.31 127 GLY A N 1
ATOM 959 C CA . GLY A 1 127 ? 3.889 0.435 18.501 1.00 57.31 127 GLY A CA 1
ATOM 960 C C . GLY A 1 127 ? 5.305 0.921 18.154 1.00 57.31 127 GLY A C 1
ATOM 961 O O . GLY A 1 127 ? 5.704 0.907 16.989 1.00 57.31 127 GLY A O 1
ATOM 962 N N . ARG A 1 128 ? 6.094 1.337 19.158 1.00 54.97 128 ARG A N 1
ATOM 963 C CA . ARG A 1 128 ? 7.453 1.895 18.960 1.00 54.97 128 ARG A CA 1
ATOM 964 C C . ARG A 1 128 ? 8.365 0.953 18.151 1.00 54.97 128 ARG A C 1
ATOM 966 O O . ARG A 1 128 ? 9.065 1.416 17.257 1.00 54.97 128 ARG A O 1
ATOM 973 N N . GLY A 1 129 ? 8.271 -0.360 18.390 1.00 53.88 129 GLY A N 1
ATOM 974 C CA . GLY A 1 129 ? 8.981 -1.393 17.620 1.00 53.88 129 GLY A CA 1
ATOM 975 C C . GLY A 1 129 ? 8.498 -1.537 16.170 1.00 53.88 129 GLY A C 1
ATOM 976 O O . GLY A 1 129 ? 9.315 -1.654 15.264 1.00 53.88 129 GLY A O 1
ATOM 977 N N . GLY A 1 130 ? 7.188 -1.427 15.917 1.00 66.19 130 GLY A N 1
ATOM 978 C CA . GLY A 1 130 ? 6.633 -1.453 14.555 1.00 66.19 130 GLY A CA 1
ATOM 979 C C . GLY A 1 130 ? 7.038 -0.231 13.722 1.00 66.19 130 GLY A C 1
ATOM 980 O O . GLY A 1 130 ? 7.320 -0.350 12.528 1.00 66.19 130 GLY A O 1
ATOM 981 N N . ARG A 1 131 ? 7.145 0.944 14.361 1.00 72.44 131 ARG A N 1
ATOM 982 C CA . ARG A 1 131 ? 7.664 2.164 13.720 1.00 72.44 131 ARG A CA 1
ATOM 983 C C . ARG A 1 131 ? 9.140 2.026 13.356 1.00 72.44 131 ARG A C 1
ATOM 985 O O . ARG A 1 131 ? 9.510 2.383 12.242 1.00 72.44 131 ARG A O 1
ATOM 992 N N . LEU A 1 132 ? 9.953 1.469 14.257 1.00 77.38 132 LEU A N 1
ATOM 993 C CA . LEU A 1 132 ? 11.370 1.212 13.995 1.00 77.38 132 LEU A CA 1
ATOM 994 C C . LEU A 1 132 ? 11.557 0.200 12.858 1.00 77.38 132 LEU A C 1
ATOM 996 O O . LEU A 1 132 ? 12.303 0.478 11.928 1.00 77.38 132 LEU A O 1
ATOM 1000 N N . GLY A 1 133 ? 10.833 -0.924 12.878 1.00 79.56 133 GLY A N 1
ATOM 1001 C CA . GLY A 1 133 ? 10.902 -1.927 11.810 1.00 79.56 133 GLY A CA 1
ATOM 1002 C C . GLY A 1 133 ? 10.510 -1.363 10.440 1.00 79.56 133 GLY A C 1
ATOM 1003 O O . GLY A 1 133 ? 11.208 -1.582 9.452 1.00 79.56 133 GLY A O 1
ATOM 1004 N N . THR A 1 134 ? 9.448 -0.553 10.387 1.00 82.62 134 THR A N 1
ATOM 1005 C CA . THR A 1 134 ? 9.037 0.133 9.150 1.00 82.62 134 THR A CA 1
ATOM 1006 C C . THR A 1 134 ? 10.107 1.116 8.667 1.00 82.62 134 THR A C 1
ATOM 1008 O O . THR A 1 134 ? 10.392 1.167 7.472 1.00 82.62 134 THR A O 1
ATOM 1011 N N . ALA A 1 135 ? 10.717 1.881 9.578 1.00 86.81 135 ALA A N 1
ATOM 1012 C CA . ALA A 1 135 ? 11.786 2.817 9.242 1.00 86.81 135 ALA A CA 1
ATOM 1013 C C . ALA A 1 135 ? 13.035 2.092 8.718 1.00 86.81 135 ALA A C 1
ATOM 1015 O O . ALA A 1 135 ? 13.565 2.480 7.681 1.00 86.81 135 ALA A O 1
ATOM 1016 N N . LEU A 1 136 ? 13.459 1.007 9.373 1.00 89.19 136 LEU A N 1
ATOM 1017 C CA . LEU A 1 136 ? 14.592 0.187 8.936 1.00 89.19 136 LEU A CA 1
ATOM 1018 C C . LEU A 1 136 ? 14.345 -0.432 7.557 1.00 89.19 136 LEU A C 1
ATOM 1020 O O . LEU A 1 136 ? 15.209 -0.352 6.690 1.00 89.19 136 LEU A O 1
ATOM 1024 N N . CYS A 1 137 ? 13.150 -0.981 7.318 1.00 89.12 137 CYS A N 1
ATOM 1025 C CA . CYS A 1 137 ? 12.771 -1.513 6.008 1.00 89.12 137 CYS A CA 1
ATOM 1026 C C . CYS A 1 137 ? 12.821 -0.426 4.920 1.00 89.12 137 CYS A C 1
ATOM 1028 O O . CYS A 1 137 ? 13.365 -0.649 3.840 1.00 89.12 137 CYS A O 1
ATOM 1030 N N . ASN A 1 138 ? 12.319 0.776 5.214 1.00 92.19 138 ASN A N 1
ATOM 1031 C CA . ASN A 1 138 ? 12.377 1.903 4.284 1.00 92.19 138 ASN A CA 1
ATOM 1032 C C . ASN A 1 138 ? 13.804 2.355 3.988 1.00 92.19 138 ASN A C 1
ATOM 1034 O O . ASN A 1 138 ? 14.119 2.624 2.833 1.00 92.19 138 ASN A O 1
ATOM 1038 N N . LEU A 1 139 ? 14.659 2.424 5.010 1.00 94.38 139 LEU A N 1
ATOM 1039 C CA . LEU A 1 139 ? 16.068 2.773 4.848 1.00 94.38 139 LEU A CA 1
ATOM 1040 C C . LEU A 1 139 ? 16.811 1.715 4.029 1.00 94.38 139 LEU A C 1
ATOM 1042 O O . LEU A 1 139 ? 17.573 2.078 3.140 1.00 94.38 139 LEU A O 1
ATOM 1046 N N . ALA A 1 140 ? 16.548 0.426 4.262 1.00 94.69 140 ALA A N 1
ATOM 1047 C CA . ALA A 1 140 ? 17.135 -0.660 3.481 1.00 94.69 140 ALA A CA 1
ATOM 1048 C C . ALA A 1 140 ? 16.735 -0.579 1.998 1.00 94.69 140 ALA A C 1
ATOM 1050 O O . ALA A 1 140 ? 17.582 -0.705 1.116 1.00 94.69 140 ALA A O 1
ATOM 1051 N N . LEU A 1 141 ? 15.459 -0.303 1.712 1.00 94.06 141 LEU A N 1
ATOM 1052 C CA . LEU A 1 141 ? 14.982 -0.097 0.344 1.00 94.06 141 LEU A CA 1
ATOM 1053 C C . LEU A 1 141 ? 15.600 1.155 -0.287 1.00 94.06 141 LEU A C 1
ATOM 1055 O O . LEU A 1 141 ? 16.092 1.086 -1.407 1.00 94.06 141 LEU A O 1
ATOM 1059 N N . ALA A 1 142 ? 15.641 2.279 0.428 1.00 95.88 142 ALA A N 1
ATOM 1060 C CA . ALA A 1 142 ? 16.279 3.497 -0.065 1.00 95.88 142 ALA A CA 1
ATOM 1061 C C . ALA A 1 142 ? 17.769 3.272 -0.380 1.00 95.88 142 ALA A C 1
ATOM 1063 O O . ALA A 1 142 ? 18.239 3.692 -1.437 1.00 95.88 142 ALA A O 1
ATOM 1064 N N . ALA A 1 143 ? 18.487 2.550 0.484 1.00 97.06 143 ALA A N 1
ATOM 1065 C CA . ALA A 1 143 ? 19.882 2.178 0.272 1.00 97.06 143 ALA A CA 1
ATOM 1066 C C . ALA A 1 143 ? 20.063 1.280 -0.962 1.00 97.06 143 ALA A C 1
ATOM 1068 O O . ALA A 1 143 ? 20.978 1.506 -1.752 1.00 97.06 143 ALA A O 1
ATOM 1069 N N . LEU A 1 144 ? 19.168 0.310 -1.180 1.00 95.19 144 LEU A N 1
ATOM 1070 C CA . LEU A 1 144 ? 19.190 -0.535 -2.376 1.00 95.19 144 LEU A CA 1
ATOM 1071 C C . LEU A 1 144 ? 19.027 0.297 -3.659 1.00 95.19 144 LEU A C 1
ATOM 1073 O O . LEU A 1 144 ? 19.798 0.131 -4.601 1.00 95.19 144 LEU A O 1
ATOM 1077 N N . TYR A 1 145 ? 18.071 1.229 -3.700 1.00 94.94 145 TYR A N 1
ATOM 1078 C CA . TYR A 1 145 ? 17.902 2.119 -4.856 1.00 94.94 145 TYR A CA 1
ATOM 1079 C C . TYR A 1 145 ? 19.105 3.062 -5.037 1.00 94.94 145 TYR A C 1
ATOM 1081 O O . TYR A 1 145 ? 19.549 3.271 -6.166 1.00 94.94 145 TYR A O 1
ATOM 1089 N N . ALA A 1 146 ? 19.689 3.575 -3.950 1.00 96.38 146 ALA A N 1
ATOM 1090 C CA . ALA A 1 146 ? 20.901 4.394 -4.001 1.00 96.38 146 ALA A CA 1
ATOM 1091 C C . ALA A 1 146 ? 22.115 3.620 -4.551 1.00 96.38 146 ALA A C 1
ATOM 1093 O O . ALA A 1 146 ? 22.904 4.173 -5.319 1.00 96.38 146 ALA A O 1
ATOM 1094 N N . LEU A 1 147 ? 22.236 2.325 -4.238 1.00 96.62 147 LEU A N 1
ATOM 1095 C CA . LEU A 1 147 ? 23.250 1.451 -4.832 1.00 96.62 147 LEU A CA 1
ATOM 1096 C C . LEU A 1 147 ? 23.080 1.360 -6.357 1.00 96.62 147 LEU A C 1
ATOM 1098 O O . LEU A 1 147 ? 24.058 1.475 -7.097 1.00 96.62 147 LEU A O 1
ATOM 1102 N N . PHE A 1 148 ? 21.843 1.215 -6.846 1.00 94.62 148 PHE A N 1
ATOM 1103 C CA . PHE A 1 148 ? 21.567 1.224 -8.286 1.00 94.62 148 PHE A CA 1
ATOM 1104 C C . PHE A 1 148 ? 21.867 2.575 -8.936 1.00 94.62 148 PHE A C 1
ATOM 1106 O O . PHE A 1 148 ? 22.387 2.593 -10.053 1.00 94.62 148 PHE A O 1
ATOM 1113 N N . VAL A 1 149 ? 21.602 3.690 -8.249 1.00 96.75 149 VAL A N 1
ATOM 1114 C CA . VAL A 1 149 ? 22.014 5.026 -8.709 1.00 96.75 149 VAL A CA 1
ATOM 1115 C C . VAL A 1 149 ? 23.531 5.073 -8.885 1.00 96.75 149 VAL A C 1
ATOM 1117 O O . VAL A 1 149 ? 23.998 5.388 -9.978 1.00 96.75 149 VAL A O 1
ATOM 1120 N N . ALA A 1 150 ? 24.304 4.678 -7.870 1.00 96.62 150 ALA A N 1
ATOM 1121 C CA . ALA A 1 150 ? 25.765 4.657 -7.945 1.00 96.62 150 ALA A CA 1
ATOM 1122 C C . ALA A 1 150 ? 26.277 3.766 -9.094 1.00 96.62 150 ALA A C 1
ATOM 1124 O O . ALA A 1 150 ? 27.184 4.153 -9.833 1.00 96.62 150 ALA A O 1
ATOM 1125 N N . ALA A 1 151 ? 25.649 2.603 -9.299 1.00 94.31 151 ALA A N 1
ATOM 1126 C CA . ALA A 1 151 ? 25.977 1.685 -10.387 1.00 94.31 151 ALA A CA 1
ATOM 1127 C C . ALA A 1 151 ? 25.682 2.253 -11.789 1.00 94.31 151 ALA A C 1
ATOM 1129 O O . ALA A 1 151 ? 26.372 1.887 -12.743 1.00 94.31 151 ALA A O 1
ATOM 1130 N N . HIS A 1 152 ? 24.677 3.120 -11.940 1.00 94.06 152 HIS A N 1
ATOM 1131 C CA . HIS A 1 152 ? 24.397 3.789 -13.214 1.00 94.06 152 HIS A CA 1
ATOM 1132 C C . HIS A 1 152 ? 25.276 5.023 -13.409 1.00 94.06 152 HIS A C 1
ATOM 1134 O O . HIS A 1 152 ? 25.764 5.232 -14.515 1.00 94.06 152 HIS A O 1
ATOM 1140 N N . VAL A 1 153 ? 25.552 5.793 -12.352 1.00 95.56 153 VAL A N 1
ATOM 1141 C CA . VAL A 1 153 ? 26.476 6.942 -12.394 1.00 95.56 153 VAL A CA 1
ATOM 1142 C C . VAL A 1 153 ? 27.876 6.502 -12.820 1.00 95.56 153 VAL A C 1
ATOM 1144 O O . VAL A 1 153 ? 28.502 7.160 -13.648 1.00 95.56 153 VAL A O 1
ATOM 1147 N N . SER A 1 154 ? 28.363 5.360 -12.323 1.00 93.31 154 SER A N 1
ATOM 1148 C CA . SER A 1 154 ? 29.677 4.837 -12.721 1.00 93.31 154 SER A CA 1
ATOM 1149 C C . SER A 1 154 ? 29.761 4.461 -14.207 1.00 93.31 154 SER A C 1
ATOM 1151 O O . SER A 1 154 ? 30.855 4.464 -14.770 1.00 93.31 154 SER A O 1
ATOM 1153 N N . ARG A 1 155 ? 28.616 4.190 -14.850 1.00 90.06 155 ARG A N 1
ATOM 1154 C CA . ARG A 1 155 ? 28.490 3.822 -16.271 1.00 90.06 155 ARG A CA 1
ATOM 1155 C C . ARG A 1 155 ? 28.065 4.986 -17.176 1.00 90.06 155 ARG A C 1
ATOM 1157 O O . ARG A 1 155 ? 28.277 4.917 -18.382 1.00 90.06 155 ARG A O 1
ATOM 1164 N N . ALA A 1 156 ? 27.497 6.052 -16.616 1.00 90.38 156 ALA A N 1
ATOM 1165 C CA . ALA A 1 156 ? 27.020 7.232 -17.333 1.00 90.38 156 ALA A CA 1
ATOM 1166 C C . ALA A 1 156 ? 28.179 8.180 -17.688 1.00 90.38 156 ALA A C 1
ATOM 1168 O O . ALA A 1 156 ? 28.338 9.245 -17.094 1.00 90.38 156 ALA A O 1
ATOM 1169 N N . ARG A 1 157 ? 29.031 7.778 -18.635 1.00 88.75 157 ARG A N 1
ATOM 1170 C CA . ARG A 1 157 ? 30.175 8.572 -19.109 1.00 88.75 157 ARG A CA 1
ATOM 1171 C C . ARG A 1 157 ? 30.276 8.513 -20.632 1.00 88.75 157 ARG A C 1
ATOM 1173 O O . ARG A 1 157 ? 29.830 7.544 -21.240 1.00 88.75 157 ARG A O 1
ATOM 1180 N N . GLY A 1 158 ? 30.908 9.520 -21.231 1.00 86.12 158 GLY A N 1
ATOM 1181 C CA . GLY A 1 158 ? 31.187 9.567 -22.667 1.00 86.12 158 GLY A CA 1
ATOM 1182 C C . GLY A 1 158 ? 30.317 10.563 -23.430 1.00 86.12 158 GLY A C 1
ATOM 1183 O O . GLY A 1 158 ? 29.818 11.534 -22.865 1.00 86.12 158 GLY A O 1
ATOM 1184 N N . THR A 1 159 ? 30.187 10.340 -24.737 1.00 90.19 159 THR A N 1
ATOM 1185 C CA . THR A 1 159 ? 29.495 11.244 -25.662 1.00 90.19 159 THR A CA 1
ATOM 1186 C C . THR A 1 159 ? 27.979 11.231 -25.467 1.00 90.19 159 THR A C 1
ATOM 1188 O O . THR A 1 159 ? 27.388 10.234 -25.049 1.00 90.19 159 THR A O 1
ATOM 1191 N N . VAL A 1 160 ? 27.335 12.355 -25.793 1.00 90.94 160 VAL A N 1
ATOM 1192 C CA . VAL A 1 160 ? 25.877 12.491 -25.713 1.00 90.94 160 VAL A CA 1
ATOM 1193 C C . VAL A 1 160 ? 25.225 11.597 -26.765 1.00 90.94 160 VAL A C 1
ATOM 1195 O O . VAL A 1 160 ? 25.332 11.842 -27.963 1.00 90.94 160 VAL A O 1
ATOM 1198 N N . ASN A 1 161 ? 24.560 10.540 -26.304 1.00 91.50 161 ASN A N 1
ATOM 1199 C CA . ASN A 1 161 ? 23.823 9.590 -27.130 1.00 91.50 161 ASN A CA 1
ATOM 1200 C C . ASN A 1 161 ? 22.639 8.994 -26.342 1.00 91.50 161 ASN A C 1
ATOM 1202 O O . ASN A 1 161 ? 22.473 9.242 -25.145 1.00 91.50 161 ASN A O 1
ATOM 1206 N N . VAL A 1 162 ? 21.812 8.183 -27.011 1.00 90.00 162 VAL A N 1
ATOM 1207 C CA . VAL A 1 162 ? 20.616 7.566 -26.405 1.00 90.00 162 VAL A CA 1
ATOM 1208 C C . VAL A 1 162 ? 20.972 6.631 -25.243 1.00 90.00 162 VAL A C 1
ATOM 1210 O O . VAL A 1 162 ? 20.229 6.556 -24.267 1.00 90.00 162 VAL A O 1
ATOM 1213 N N . ALA A 1 163 ? 22.126 5.959 -25.290 1.00 89.25 163 ALA A N 1
ATOM 1214 C CA . ALA A 1 163 ? 22.566 5.101 -24.193 1.00 89.25 163 ALA A CA 1
ATOM 1215 C C . ALA A 1 163 ? 22.890 5.921 -22.934 1.00 89.25 163 ALA A C 1
ATOM 1217 O O . ALA A 1 163 ? 22.469 5.542 -21.839 1.00 89.25 163 ALA A O 1
ATOM 1218 N N . LEU A 1 164 ? 23.578 7.061 -23.070 1.00 93.12 164 LEU A N 1
ATOM 1219 C CA . LEU A 1 164 ? 23.813 7.990 -21.963 1.00 93.12 164 LEU A CA 1
ATOM 1220 C C . LEU A 1 164 ? 22.485 8.535 -21.420 1.00 93.12 164 LEU A C 1
ATOM 1222 O O . LEU A 1 164 ? 22.272 8.509 -20.209 1.00 93.12 164 LEU A O 1
ATOM 1226 N N . ALA A 1 165 ? 21.565 8.941 -22.302 1.00 94.44 165 ALA A N 1
ATOM 1227 C CA . ALA A 1 165 ? 20.227 9.390 -21.910 1.00 94.44 165 ALA A CA 1
ATOM 1228 C C . ALA A 1 165 ? 19.464 8.316 -21.113 1.00 94.44 165 ALA A C 1
ATOM 1230 O O . ALA A 1 165 ? 18.817 8.635 -20.117 1.00 94.44 165 ALA A O 1
ATOM 1231 N N . GLY A 1 166 ? 19.601 7.038 -21.486 1.00 93.69 166 GLY A N 1
ATOM 1232 C CA . GLY A 1 166 ? 19.038 5.906 -20.746 1.00 93.69 166 GLY A CA 1
ATOM 1233 C C . GLY A 1 166 ? 19.578 5.799 -19.322 1.00 93.69 166 GLY A C 1
ATOM 1234 O O . GLY A 1 166 ? 18.798 5.674 -18.378 1.00 93.69 166 GLY A O 1
ATOM 1235 N N . HIS A 1 167 ? 20.897 5.917 -19.140 1.00 94.19 167 HIS A N 1
ATOM 1236 C CA . HIS A 1 167 ? 21.489 5.905 -17.799 1.00 94.19 167 HIS A CA 1
ATOM 1237 C C . HIS A 1 167 ? 21.011 7.096 -16.965 1.00 94.19 167 HIS A C 1
ATOM 1239 O O . HIS A 1 167 ? 20.643 6.908 -15.808 1.00 94.19 167 HIS A O 1
ATOM 1245 N N . LEU A 1 168 ? 20.970 8.300 -17.542 1.00 96.12 168 LEU A N 1
ATOM 1246 C CA . LEU A 1 168 ? 20.502 9.503 -16.848 1.00 96.12 168 LEU A CA 1
ATOM 1247 C C . LEU A 1 168 ? 19.029 9.387 -16.431 1.00 96.12 168 LEU A C 1
ATOM 1249 O O . LEU A 1 168 ? 18.699 9.688 -15.284 1.00 96.12 168 LEU A O 1
ATOM 1253 N N . ALA A 1 169 ? 18.158 8.886 -17.311 1.00 96.75 169 ALA A N 1
ATOM 1254 C CA . ALA A 1 169 ? 16.747 8.668 -16.997 1.00 96.75 169 ALA A CA 1
ATOM 1255 C C . ALA A 1 169 ? 16.568 7.674 -15.836 1.00 96.75 169 ALA A C 1
ATOM 1257 O O . ALA A 1 169 ? 15.807 7.943 -14.905 1.00 96.75 169 ALA A O 1
ATOM 1258 N N . ILE A 1 170 ? 17.320 6.565 -15.835 1.00 95.56 170 ILE A N 1
ATOM 1259 C CA . ILE A 1 170 ? 17.288 5.584 -14.741 1.00 95.56 170 ILE A CA 1
ATOM 1260 C C . ILE A 1 170 ? 17.852 6.183 -13.445 1.00 95.56 170 ILE A C 1
ATOM 1262 O O . ILE A 1 170 ? 17.279 5.962 -12.381 1.00 95.56 170 ILE A O 1
ATOM 1266 N N . ILE A 1 171 ? 18.930 6.972 -13.504 1.00 97.50 171 ILE A N 1
ATOM 1267 C CA . ILE A 1 171 ? 19.491 7.663 -12.329 1.00 97.50 171 ILE A CA 1
ATOM 1268 C C . ILE A 1 171 ? 18.439 8.568 -11.686 1.00 97.50 171 ILE A C 1
ATOM 1270 O O . ILE A 1 171 ? 18.214 8.480 -10.478 1.00 97.50 171 ILE A O 1
ATOM 1274 N N . VAL A 1 172 ? 17.769 9.407 -12.481 1.00 98.00 172 VAL A N 1
ATOM 1275 C CA . VAL A 1 172 ? 16.705 10.300 -11.996 1.00 98.00 172 VAL A CA 1
ATOM 1276 C C . VAL A 1 172 ? 15.560 9.489 -11.391 1.00 98.00 172 VAL A C 1
ATOM 1278 O O . VAL A 1 172 ? 15.172 9.736 -10.248 1.00 98.00 172 VAL A O 1
ATOM 1281 N N . GLN A 1 173 ? 15.072 8.474 -12.109 1.00 96.69 173 GLN A N 1
ATOM 1282 C CA . GLN A 1 173 ? 14.012 7.582 -11.639 1.00 96.69 173 GLN A CA 1
ATOM 1283 C C . GLN A 1 173 ? 14.361 6.944 -10.287 1.00 96.69 173 GLN A C 1
ATOM 1285 O O . GLN A 1 173 ? 13.591 7.047 -9.333 1.00 96.69 173 GLN A O 1
ATOM 1290 N N . MET A 1 174 ? 15.522 6.295 -10.183 1.00 96.50 174 MET A N 1
ATOM 1291 C CA . MET A 1 174 ? 15.925 5.562 -8.981 1.00 96.50 174 MET A CA 1
ATOM 1292 C C . MET A 1 174 ? 16.197 6.500 -7.803 1.00 96.50 174 MET A C 1
ATOM 1294 O O . MET A 1 174 ? 15.877 6.152 -6.668 1.00 96.50 174 MET A O 1
ATOM 1298 N N . THR A 1 175 ? 16.708 7.707 -8.063 1.00 97.56 175 THR A N 1
ATOM 1299 C CA . THR A 1 175 ? 16.906 8.739 -7.034 1.00 97.56 175 THR A CA 1
ATOM 1300 C C . THR A 1 175 ? 15.569 9.189 -6.449 1.00 97.56 175 THR A C 1
ATOM 1302 O O . THR A 1 175 ? 15.416 9.222 -5.228 1.00 97.56 175 THR A O 1
ATOM 1305 N N . ILE A 1 176 ? 14.573 9.470 -7.298 1.00 97.62 176 ILE A N 1
ATOM 1306 C CA . ILE A 1 176 ? 13.221 9.831 -6.847 1.00 97.62 176 ILE A CA 1
ATOM 1307 C C . ILE A 1 176 ? 12.637 8.705 -5.992 1.00 97.62 176 ILE A C 1
ATOM 1309 O O . ILE A 1 176 ? 12.175 8.960 -4.881 1.00 97.62 176 ILE A O 1
ATOM 1313 N N . LEU A 1 177 ? 12.709 7.454 -6.455 1.00 95.31 177 LEU A N 1
ATOM 1314 C CA . LEU A 1 177 ? 12.181 6.311 -5.706 1.00 95.31 177 LEU A CA 1
ATOM 1315 C C . LEU A 1 177 ? 12.894 6.113 -4.358 1.00 95.31 177 LEU A C 1
ATOM 1317 O O . LEU A 1 177 ? 12.220 5.900 -3.348 1.00 95.31 177 LEU A O 1
ATOM 1321 N N . ALA A 1 178 ? 14.223 6.260 -4.306 1.00 96.38 178 ALA A N 1
ATOM 1322 C CA . ALA A 1 178 ? 14.991 6.206 -3.060 1.00 96.38 178 ALA A CA 1
ATOM 1323 C C . ALA A 1 178 ? 14.512 7.264 -2.055 1.00 96.38 178 ALA A C 1
ATOM 1325 O O . ALA A 1 178 ? 14.216 6.941 -0.902 1.00 96.38 178 ALA A O 1
ATOM 1326 N N . VAL A 1 179 ? 14.363 8.516 -2.503 1.00 96.75 179 VAL A N 1
ATOM 1327 C CA . VAL A 1 179 ? 13.863 9.617 -1.667 1.00 96.75 179 VAL A CA 1
ATOM 1328 C C . VAL A 1 179 ? 12.447 9.323 -1.175 1.00 96.75 179 VAL A C 1
ATOM 1330 O O . VAL A 1 179 ? 12.172 9.481 0.016 1.00 96.75 179 VAL A O 1
ATOM 1333 N N . LEU A 1 180 ? 11.553 8.837 -2.043 1.00 95.12 180 LEU A N 1
ATOM 1334 C CA . LEU A 1 180 ? 10.168 8.530 -1.678 1.00 95.12 180 LEU A CA 1
ATOM 1335 C C . LEU A 1 180 ? 10.046 7.428 -0.621 1.00 95.12 180 LEU A C 1
ATOM 1337 O O . LEU A 1 180 ? 9.123 7.494 0.191 1.00 95.12 180 LEU A O 1
ATOM 1341 N N . PHE A 1 181 ? 10.966 6.459 -0.566 1.00 92.94 181 PHE A N 1
ATOM 1342 C CA . PHE A 1 181 ? 10.998 5.485 0.531 1.00 92.94 181 PHE A CA 1
ATOM 1343 C C . PHE A 1 181 ? 11.358 6.123 1.875 1.00 92.94 181 PHE A C 1
ATOM 1345 O O . PHE A 1 181 ? 10.762 5.759 2.892 1.00 92.94 181 PHE A O 1
ATOM 1352 N N . VAL A 1 182 ? 12.264 7.104 1.885 1.00 93.19 182 VAL A N 1
ATOM 1353 C CA . VAL A 1 182 ? 12.649 7.841 3.100 1.00 93.19 182 VAL A CA 1
ATOM 1354 C C . VAL A 1 182 ? 11.515 8.751 3.569 1.00 93.19 182 VAL A C 1
ATOM 1356 O O . VAL A 1 182 ? 11.140 8.727 4.740 1.00 93.19 182 VAL A O 1
ATOM 1359 N N . VAL A 1 183 ? 10.913 9.519 2.656 1.00 92.44 183 VAL A N 1
ATOM 1360 C CA . VAL A 1 183 ? 9.836 10.468 2.986 1.00 92.44 183 VAL A CA 1
ATOM 1361 C C . VAL A 1 183 ? 8.441 9.835 2.963 1.00 92.44 183 VAL A C 1
ATOM 1363 O O . VAL A 1 183 ? 7.437 10.546 2.981 1.00 92.44 183 VAL A O 1
ATOM 1366 N N . ARG A 1 184 ? 8.325 8.507 2.909 1.00 86.31 184 ARG A N 1
ATOM 1367 C CA . ARG A 1 184 ? 7.035 7.820 2.751 1.00 86.31 184 ARG A CA 1
ATOM 1368 C C . ARG A 1 184 ? 6.056 8.161 3.879 1.00 86.31 184 ARG A C 1
ATOM 1370 O O . ARG A 1 184 ? 6.442 8.295 5.041 1.00 86.31 184 ARG A O 1
ATOM 1377 N N . ARG A 1 185 ? 4.764 8.300 3.563 1.00 82.69 185 ARG A N 1
ATOM 1378 C CA . ARG A 1 185 ? 3.702 8.397 4.583 1.00 82.69 185 ARG A CA 1
ATOM 1379 C C . ARG A 1 185 ? 3.367 7.009 5.158 1.00 82.69 185 ARG A C 1
ATOM 1381 O O . ARG A 1 185 ? 3.446 6.015 4.430 1.00 82.69 185 ARG A O 1
ATOM 1388 N N . PRO A 1 186 ? 2.987 6.919 6.446 1.00 79.19 186 PRO A N 1
ATOM 1389 C CA . PRO A 1 186 ? 2.379 5.708 6.994 1.00 79.19 186 PRO A CA 1
ATOM 1390 C C . PRO A 1 186 ? 1.123 5.313 6.205 1.00 79.19 186 PRO A C 1
ATOM 1392 O O . PRO A 1 186 ? 0.413 6.186 5.706 1.00 79.19 186 PRO A O 1
ATOM 1395 N N . SER A 1 187 ? 0.855 4.012 6.089 1.00 77.38 187 SER A N 1
ATOM 1396 C CA . SER A 1 187 ? -0.401 3.516 5.520 1.00 77.38 187 SER A CA 1
ATOM 1397 C C . SER A 1 187 ? -1.536 3.591 6.537 1.00 77.38 187 SER A C 1
ATOM 1399 O O . SER A 1 187 ? -1.324 3.397 7.735 1.00 77.38 187 SER A O 1
ATOM 1401 N N . THR A 1 188 ? -2.737 3.883 6.042 1.00 68.38 188 THR A N 1
ATOM 1402 C CA . THR A 1 188 ? -3.994 3.833 6.801 1.00 68.38 188 THR A CA 1
ATOM 1403 C C . THR A 1 188 ? -4.623 2.443 6.740 1.00 68.38 188 THR A C 1
ATOM 1405 O O . THR A 1 188 ? -5.159 1.981 7.739 1.00 68.38 188 THR A O 1
ATOM 1408 N N . ASP A 1 189 ? -4.485 1.754 5.605 1.00 71.38 189 ASP A N 1
ATOM 1409 C CA . ASP A 1 189 ? -4.880 0.355 5.403 1.00 71.38 189 ASP A CA 1
ATOM 1410 C C . ASP A 1 189 ? -3.807 -0.356 4.566 1.00 71.38 189 ASP A C 1
ATOM 1412 O O . ASP A 1 189 ? -3.249 0.239 3.647 1.00 71.38 189 ASP A O 1
ATOM 1416 N N . THR A 1 190 ? -3.463 -1.600 4.890 1.00 82.62 190 THR A N 1
ATOM 1417 C CA . THR A 1 190 ? -2.451 -2.411 4.183 1.00 82.62 190 THR A CA 1
ATOM 1418 C C . THR A 1 190 ? -2.996 -3.814 3.983 1.00 82.62 190 THR A C 1
ATOM 1420 O O . THR A 1 190 ? -3.684 -4.323 4.864 1.00 82.62 190 THR A O 1
ATOM 1423 N N . SER A 1 191 ? -2.680 -4.452 2.850 1.00 83.00 191 SER A N 1
ATOM 1424 C CA . SER A 1 191 ? -3.153 -5.817 2.605 1.00 83.00 191 SER A CA 1
ATOM 1425 C C . SER A 1 191 ? -2.713 -6.776 3.709 1.00 83.00 191 SER A C 1
ATOM 1427 O O . SER A 1 191 ? -1.538 -6.820 4.081 1.00 83.00 191 SER A O 1
ATOM 1429 N N . ASP A 1 192 ? -3.655 -7.585 4.175 1.00 79.19 192 ASP A N 1
ATOM 1430 C CA . ASP A 1 192 ? -3.460 -8.705 5.090 1.00 79.19 192 ASP A CA 1
ATOM 1431 C C . ASP A 1 192 ? -3.134 -10.015 4.355 1.00 79.19 192 ASP A C 1
ATOM 1433 O O . ASP A 1 192 ? -2.730 -10.994 4.979 1.00 79.19 192 ASP A O 1
ATOM 1437 N N . ARG A 1 193 ? -3.293 -10.052 3.025 1.00 83.62 193 ARG A N 1
ATOM 1438 C CA . ARG A 1 193 ? -3.119 -11.267 2.220 1.00 83.62 193 ARG A CA 1
ATOM 1439 C C . ARG A 1 193 ? -1.644 -11.491 1.879 1.00 83.62 193 ARG A C 1
ATOM 1441 O O . ARG A 1 193 ? -1.086 -10.675 1.146 1.00 83.62 193 ARG A O 1
ATOM 1448 N N . PRO A 1 194 ? -1.023 -12.620 2.275 1.00 87.19 194 PRO A N 1
ATOM 1449 C CA . PRO A 1 194 ? 0.382 -12.899 1.961 1.00 87.19 194 PRO A CA 1
ATOM 1450 C C . PRO A 1 194 ? 0.693 -12.872 0.459 1.00 87.19 194 PRO A C 1
ATOM 1452 O O . PRO A 1 194 ? 1.750 -12.397 0.052 1.00 87.19 194 PRO A O 1
ATOM 1455 N N . LEU A 1 195 ? -0.251 -13.315 -0.378 1.00 91.56 195 LEU A N 1
ATOM 1456 C CA . LEU A 1 195 ? -0.104 -13.279 -1.834 1.00 91.56 195 LEU A CA 1
ATOM 1457 C C . LEU A 1 195 ? 0.110 -11.852 -2.364 1.00 91.56 195 LEU A C 1
ATOM 1459 O O . LEU A 1 195 ? 0.956 -11.650 -3.227 1.00 91.56 195 LEU A O 1
ATOM 1463 N N . ASP A 1 196 ? -0.589 -10.853 -1.821 1.00 91.56 196 ASP A N 1
ATOM 1464 C CA . ASP A 1 196 ? -0.463 -9.459 -2.266 1.00 91.56 196 ASP A CA 1
ATOM 1465 C C . ASP A 1 196 ? 0.939 -8.896 -1.954 1.00 91.56 196 ASP A C 1
ATOM 1467 O O . ASP A 1 196 ? 1.472 -8.075 -2.703 1.00 91.56 196 ASP A O 1
ATOM 1471 N N . TRP A 1 197 ? 1.572 -9.381 -0.880 1.00 90.75 197 TRP A N 1
ATOM 1472 C CA . TRP A 1 197 ? 2.959 -9.061 -0.539 1.00 90.75 197 TRP A CA 1
ATOM 1473 C C . TRP A 1 197 ? 3.945 -9.733 -1.491 1.00 90.75 197 TRP A C 1
ATOM 1475 O O . TRP A 1 197 ? 4.857 -9.072 -1.987 1.00 90.75 197 TRP A O 1
ATOM 1485 N N . VAL A 1 198 ? 3.740 -11.021 -1.786 1.00 93.50 198 VAL A N 1
ATOM 1486 C CA . VAL A 1 198 ? 4.556 -11.759 -2.761 1.00 93.50 198 VAL A CA 1
ATOM 1487 C C . VAL A 1 198 ? 4.488 -11.082 -4.128 1.00 93.50 198 VAL A C 1
ATOM 1489 O O . VAL A 1 198 ? 5.529 -10.833 -4.724 1.00 93.50 198 VAL A O 1
ATOM 1492 N N . LEU A 1 199 ? 3.297 -10.699 -4.595 1.00 93.75 199 LEU A N 1
ATOM 1493 C CA . LEU A 1 199 ? 3.119 -9.977 -5.858 1.00 93.75 199 LEU A CA 1
ATOM 1494 C C . LEU A 1 199 ? 3.845 -8.624 -5.862 1.00 93.75 199 LEU A C 1
ATOM 1496 O O . LEU A 1 199 ? 4.485 -8.280 -6.854 1.00 93.75 199 LEU A O 1
ATOM 1500 N N . GLY A 1 200 ? 3.802 -7.881 -4.750 1.00 92.06 200 GLY A N 1
ATOM 1501 C CA . GLY A 1 200 ? 4.557 -6.636 -4.583 1.00 92.06 200 GLY A CA 1
ATOM 1502 C C . GLY A 1 200 ? 6.072 -6.826 -4.691 1.00 92.06 200 GLY A C 1
ATOM 1503 O O . GLY A 1 200 ? 6.751 -6.060 -5.379 1.00 92.06 200 GLY A O 1
ATOM 1504 N N . ILE A 1 201 ? 6.600 -7.874 -4.054 1.00 92.88 201 ILE A N 1
ATOM 1505 C CA . ILE A 1 201 ? 8.023 -8.239 -4.089 1.00 92.88 201 ILE A CA 1
ATOM 1506 C C . ILE A 1 201 ? 8.416 -8.700 -5.497 1.00 92.88 201 ILE A C 1
ATOM 1508 O O . ILE A 1 201 ? 9.340 -8.139 -6.083 1.00 92.88 201 ILE A O 1
ATOM 1512 N N . VAL A 1 202 ? 7.697 -9.669 -6.067 1.00 94.62 202 VAL A N 1
ATOM 1513 C CA . VAL A 1 202 ? 7.980 -10.234 -7.394 1.00 94.62 202 VAL A CA 1
ATOM 1514 C C . VAL A 1 202 ? 7.900 -9.152 -8.466 1.00 94.62 202 VAL A C 1
ATOM 1516 O O . VAL A 1 202 ? 8.861 -8.971 -9.205 1.00 94.62 202 VAL A O 1
ATOM 1519 N N . GLY A 1 203 ? 6.821 -8.368 -8.508 1.00 92.94 203 GLY A N 1
ATOM 1520 C CA . GLY A 1 203 ? 6.655 -7.299 -9.497 1.00 92.94 203 GLY A CA 1
ATOM 1521 C C . GLY A 1 203 ? 7.722 -6.202 -9.415 1.00 92.94 203 GLY A C 1
ATOM 1522 O O . GLY A 1 203 ? 7.950 -5.507 -10.400 1.00 92.94 203 GLY A O 1
ATOM 1523 N N . THR A 1 204 ? 8.402 -6.055 -8.273 1.00 92.62 204 THR A N 1
ATOM 1524 C CA . THR A 1 204 ? 9.474 -5.061 -8.110 1.00 92.62 204 THR A CA 1
ATOM 1525 C C . THR A 1 204 ? 10.857 -5.636 -8.393 1.00 92.62 204 THR A C 1
ATOM 1527 O O . THR A 1 204 ? 11.672 -4.982 -9.042 1.00 92.62 204 THR A O 1
ATOM 1530 N N . PHE A 1 205 ? 11.149 -6.833 -7.885 1.00 94.62 205 PHE A N 1
ATOM 1531 C CA . PHE A 1 205 ? 12.510 -7.369 -7.873 1.00 94.62 205 PHE A CA 1
ATOM 1532 C C . PHE A 1 205 ? 12.788 -8.382 -8.981 1.00 94.62 205 PHE A C 1
ATOM 1534 O O . PHE A 1 205 ? 13.949 -8.556 -9.339 1.00 94.62 205 PHE A O 1
ATOM 1541 N N . LEU A 1 206 ? 11.769 -9.008 -9.577 1.00 95.88 206 LEU A N 1
ATOM 1542 C CA . LEU A 1 206 ? 11.963 -9.929 -10.701 1.00 95.88 206 LEU A CA 1
ATOM 1543 C C . LEU A 1 206 ? 12.689 -9.279 -11.901 1.00 95.88 206 LEU A C 1
ATOM 1545 O O . LEU A 1 206 ? 13.581 -9.922 -12.457 1.00 95.88 206 LEU A O 1
ATOM 1549 N N . PRO A 1 207 ? 12.431 -8.002 -12.256 1.00 95.25 207 PRO A N 1
ATOM 1550 C CA . PRO A 1 207 ? 13.182 -7.303 -13.301 1.00 95.25 207 PRO A CA 1
ATOM 1551 C C . PRO A 1 207 ? 14.687 -7.179 -13.051 1.00 95.25 207 PRO A C 1
ATOM 1553 O O . PRO A 1 207 ? 15.430 -6.944 -13.998 1.00 95.25 207 PRO A O 1
ATOM 1556 N N . LEU A 1 208 ? 15.170 -7.351 -11.813 1.00 92.94 208 LEU A N 1
ATOM 1557 C CA . LEU A 1 208 ? 16.611 -7.359 -11.532 1.00 92.94 208 LEU A CA 1
ATOM 1558 C C . LEU A 1 208 ? 17.327 -8.563 -12.156 1.00 92.94 208 LEU A C 1
ATOM 1560 O O . LEU A 1 208 ? 18.547 -8.543 -12.289 1.00 92.94 208 LEU A O 1
ATOM 1564 N N . LEU A 1 209 ? 16.580 -9.598 -12.550 1.00 95.25 209 LEU A N 1
ATOM 1565 C CA . LEU A 1 209 ? 17.116 -10.762 -13.251 1.00 95.25 209 LEU A CA 1
ATOM 1566 C C . LEU A 1 209 ? 17.260 -10.539 -14.762 1.00 95.25 209 LEU A C 1
ATOM 1568 O O . LEU A 1 209 ? 17.781 -11.422 -15.445 1.00 95.25 209 LEU A O 1
ATOM 1572 N N . LEU A 1 210 ? 16.805 -9.394 -15.291 1.00 94.56 210 LEU A N 1
ATOM 1573 C CA . LEU A 1 210 ? 16.988 -9.047 -16.698 1.00 94.56 210 LEU A CA 1
ATOM 1574 C C . LEU A 1 210 ? 18.476 -8.995 -17.043 1.00 94.56 210 LEU A C 1
ATOM 1576 O O . LEU A 1 210 ? 19.281 -8.371 -16.348 1.00 94.56 210 LEU A O 1
ATOM 1580 N N . ARG A 1 211 ? 18.840 -9.659 -18.139 1.00 92.44 211 ARG A N 1
ATOM 1581 C CA . ARG A 1 211 ? 20.230 -9.795 -18.570 1.00 92.44 211 ARG A CA 1
ATOM 1582 C C . ARG A 1 211 ? 20.494 -8.936 -19.788 1.00 92.44 211 ARG A C 1
ATOM 1584 O O . ARG A 1 211 ? 19.809 -9.041 -20.806 1.00 92.44 211 ARG A O 1
ATOM 1591 N N . ARG A 1 212 ? 21.548 -8.133 -19.693 1.00 89.31 212 ARG A N 1
ATOM 1592 C CA . ARG A 1 212 ? 22.103 -7.406 -20.829 1.00 89.31 212 ARG A CA 1
ATOM 1593 C C . ARG A 1 212 ? 22.934 -8.373 -21.676 1.00 89.31 212 ARG A C 1
ATOM 1595 O O . ARG A 1 212 ? 23.776 -9.074 -21.126 1.00 89.31 212 ARG A O 1
ATOM 1602 N N . ALA A 1 213 ? 22.699 -8.388 -22.986 1.00 84.38 213 ALA A N 1
ATOM 1603 C CA . ALA A 1 213 ? 23.590 -9.039 -23.945 1.00 84.38 213 ALA A CA 1
ATOM 1604 C C . ALA A 1 213 ? 24.757 -8.101 -24.309 1.00 84.38 213 ALA A C 1
ATOM 1606 O O . ALA A 1 213 ? 24.600 -6.876 -24.258 1.00 84.38 213 ALA A O 1
ATOM 1607 N N . ASP A 1 214 ? 25.906 -8.667 -24.688 1.00 82.12 214 ASP A N 1
ATOM 1608 C CA . ASP A 1 214 ? 27.108 -7.894 -25.044 1.00 82.12 214 ASP A CA 1
ATOM 1609 C C . ASP A 1 214 ? 26.855 -6.960 -26.234 1.00 82.12 214 ASP A C 1
ATOM 1611 O O . ASP A 1 214 ? 27.306 -5.813 -26.251 1.00 82.12 214 ASP A O 1
ATOM 1615 N N . THR A 1 215 ? 26.050 -7.423 -27.192 1.00 85.94 215 THR A N 1
ATOM 1616 C CA . THR A 1 215 ? 25.598 -6.652 -28.351 1.00 85.94 215 THR A CA 1
ATOM 1617 C C . THR A 1 215 ? 24.091 -6.378 -28.261 1.00 85.94 215 THR A C 1
ATOM 1619 O O . THR A 1 215 ? 23.311 -7.292 -27.975 1.00 85.94 215 THR A O 1
ATOM 1622 N N . PRO A 1 216 ? 23.640 -5.124 -28.468 1.00 90.12 216 PRO A N 1
ATOM 1623 C CA . PRO A 1 216 ? 22.219 -4.828 -28.618 1.00 90.12 216 PRO A CA 1
ATOM 1624 C C . PRO A 1 216 ? 21.621 -5.548 -29.832 1.00 90.12 216 PRO A C 1
ATOM 1626 O O . PRO A 1 216 ? 22.296 -5.751 -30.841 1.00 90.12 216 PRO A O 1
ATOM 1629 N N . GLY A 1 217 ? 20.338 -5.895 -29.752 1.00 91.06 217 GLY A N 1
ATOM 1630 C CA . GLY A 1 217 ? 19.597 -6.477 -30.868 1.00 91.06 217 GLY A CA 1
ATOM 1631 C C . GLY A 1 217 ? 19.317 -5.468 -31.988 1.00 91.06 217 GLY A C 1
ATOM 1632 O O . GLY A 1 217 ? 19.438 -4.255 -31.812 1.00 91.06 217 GLY A O 1
ATOM 1633 N N . GLY A 1 218 ? 18.858 -5.967 -33.140 1.00 92.56 218 GLY A N 1
ATOM 1634 C CA . GLY A 1 218 ? 18.588 -5.142 -34.329 1.00 92.56 218 GLY A CA 1
ATOM 1635 C C . GLY A 1 218 ? 17.516 -4.056 -34.152 1.00 92.56 218 GLY A C 1
ATOM 1636 O O . GLY A 1 218 ? 17.466 -3.112 -34.936 1.00 92.56 218 GLY A O 1
ATOM 1637 N N . LEU A 1 219 ? 16.685 -4.141 -33.107 1.00 95.56 219 LEU A N 1
ATOM 1638 C CA . LEU A 1 219 ? 15.648 -3.152 -32.789 1.00 95.56 219 LEU A CA 1
ATOM 1639 C C . LEU A 1 219 ? 16.098 -2.100 -31.759 1.00 95.56 219 LEU A C 1
ATOM 1641 O O . LEU A 1 219 ? 15.266 -1.347 -31.258 1.00 95.56 219 LEU A O 1
ATOM 1645 N N . VAL A 1 220 ? 17.397 -1.995 -31.456 1.00 94.50 220 VAL A N 1
ATOM 1646 C CA . VAL A 1 220 ? 17.946 -1.011 -30.499 1.00 94.50 220 VAL A CA 1
ATOM 1647 C C . VAL A 1 220 ? 17.553 0.437 -30.806 1.00 94.50 220 VAL A C 1
ATOM 1649 O O . VAL A 1 220 ? 17.289 1.204 -29.882 1.00 94.50 220 VAL A O 1
ATOM 1652 N N . TRP A 1 221 ? 17.462 0.809 -32.085 1.00 94.44 221 TRP A N 1
ATOM 1653 C CA . TRP A 1 221 ? 17.089 2.162 -32.515 1.00 94.44 221 TRP A CA 1
ATOM 1654 C C . TRP A 1 221 ? 15.667 2.550 -32.087 1.00 94.44 221 TRP A C 1
ATOM 1656 O O . TRP A 1 221 ? 15.383 3.732 -31.924 1.00 94.44 221 TRP A O 1
ATOM 1666 N N . LEU A 1 222 ? 14.797 1.561 -31.867 1.00 96.56 222 LEU A N 1
ATOM 1667 C CA . LEU A 1 222 ? 13.437 1.736 -31.366 1.00 96.56 222 LEU A CA 1
ATOM 1668 C C . LEU A 1 222 ? 13.364 1.470 -29.856 1.00 96.56 222 LEU A C 1
ATOM 1670 O O . LEU A 1 222 ? 12.769 2.243 -29.105 1.00 96.56 222 LEU A O 1
ATOM 1674 N N . GLY A 1 223 ? 13.997 0.387 -29.404 1.00 97.00 223 GLY A N 1
ATOM 1675 C CA . GLY A 1 223 ? 13.969 -0.054 -28.014 1.00 97.00 223 GLY A CA 1
ATOM 1676 C C . GLY A 1 223 ? 14.596 0.947 -27.048 1.00 97.00 223 GLY A C 1
ATOM 1677 O O . GLY A 1 223 ? 13.991 1.266 -26.024 1.00 97.00 223 GLY A O 1
ATOM 1678 N N . ALA A 1 224 ? 15.769 1.494 -27.380 1.00 95.44 224 ALA A N 1
ATOM 1679 C CA . ALA A 1 224 ? 16.490 2.383 -26.476 1.00 95.44 224 ALA A CA 1
ATOM 1680 C C . ALA A 1 224 ? 15.743 3.714 -26.239 1.00 95.44 224 ALA A C 1
ATOM 1682 O O . ALA A 1 224 ? 15.586 4.091 -25.075 1.00 95.44 224 ALA A O 1
ATOM 1683 N N . PRO A 1 225 ? 15.186 4.400 -27.263 1.00 97.38 225 PRO A N 1
ATOM 1684 C CA . PRO A 1 225 ? 14.318 5.556 -27.031 1.00 97.38 225 PRO A CA 1
ATOM 1685 C C . PRO A 1 225 ? 13.063 5.229 -26.214 1.00 97.38 225 PRO A C 1
ATOM 1687 O O . PRO A 1 225 ? 12.745 5.961 -25.278 1.00 97.38 225 PRO A O 1
ATOM 1690 N N . ILE A 1 226 ? 12.376 4.114 -26.503 1.00 98.00 226 ILE A N 1
ATOM 1691 C CA . ILE A 1 226 ? 11.200 3.681 -25.724 1.00 98.00 226 ILE A CA 1
ATOM 1692 C C . ILE A 1 226 ? 11.576 3.475 -24.253 1.00 98.00 226 ILE A C 1
ATOM 1694 O O . ILE A 1 226 ? 10.830 3.877 -23.360 1.00 98.00 226 ILE A O 1
ATOM 1698 N N . GLN A 1 227 ? 12.749 2.900 -23.984 1.00 96.19 227 GLN A N 1
ATOM 1699 C CA . GLN A 1 227 ? 13.234 2.698 -22.624 1.00 96.19 227 GLN A CA 1
ATOM 1700 C C . GLN A 1 227 ? 13.485 4.027 -21.897 1.00 96.19 227 GLN A C 1
ATOM 1702 O O . GLN A 1 227 ? 13.101 4.157 -20.734 1.00 96.19 227 GLN A O 1
ATOM 1707 N N . VAL A 1 228 ? 14.080 5.020 -22.571 1.00 97.69 228 VAL A N 1
ATOM 1708 C CA . VAL A 1 228 ? 14.273 6.375 -22.020 1.00 97.69 228 VAL A CA 1
ATOM 1709 C C . VAL A 1 228 ? 12.922 6.989 -21.656 1.00 97.69 228 VAL A C 1
ATOM 1711 O O . VAL A 1 228 ? 12.750 7.473 -20.535 1.00 97.69 228 VAL A O 1
ATOM 1714 N N . VAL A 1 229 ? 11.946 6.918 -22.566 1.00 98.25 229 VAL A N 1
ATOM 1715 C CA . VAL A 1 229 ? 10.587 7.434 -22.345 1.00 98.25 229 VAL A CA 1
ATOM 1716 C C . VAL A 1 229 ? 9.919 6.724 -21.171 1.00 98.25 229 VAL A C 1
ATOM 1718 O O . VAL A 1 229 ? 9.389 7.390 -20.287 1.00 98.25 229 VAL A O 1
ATOM 1721 N N . GLY A 1 230 ? 9.992 5.393 -21.110 1.00 97.94 230 GLY A N 1
ATOM 1722 C CA . GLY A 1 230 ? 9.437 4.601 -20.013 1.00 97.94 230 GLY A CA 1
ATOM 1723 C C . GLY A 1 230 ? 10.049 4.956 -18.657 1.00 97.94 230 GLY A C 1
ATOM 1724 O O . GLY A 1 230 ? 9.316 5.246 -17.714 1.00 97.94 230 GLY A O 1
ATOM 1725 N N . ALA A 1 231 ? 11.381 5.013 -18.559 1.00 97.19 231 ALA A N 1
ATOM 1726 C CA . ALA A 1 231 ? 12.078 5.381 -17.322 1.00 97.19 231 ALA A CA 1
ATOM 1727 C C . ALA A 1 231 ? 11.719 6.805 -16.858 1.00 97.19 231 ALA A C 1
ATOM 1729 O O . ALA A 1 231 ? 11.436 7.046 -15.681 1.00 97.19 231 ALA A O 1
ATOM 1730 N N . SER A 1 232 ? 11.640 7.738 -17.808 1.00 98.06 232 SER A N 1
ATOM 1731 C CA . SER A 1 232 ? 11.249 9.127 -17.552 1.00 98.06 232 SER A CA 1
ATOM 1732 C C . SER A 1 232 ? 9.787 9.226 -17.109 1.00 98.06 232 SER A C 1
ATOM 1734 O O . SER A 1 232 ? 9.472 9.936 -16.156 1.00 98.06 232 SER A O 1
ATOM 1736 N N . ALA A 1 233 ? 8.889 8.463 -17.736 1.00 97.94 233 ALA A N 1
ATOM 1737 C CA . ALA A 1 233 ? 7.487 8.388 -17.345 1.00 97.94 233 ALA A CA 1
ATOM 1738 C C . ALA A 1 233 ? 7.328 7.819 -15.927 1.00 97.94 233 ALA A C 1
ATOM 1740 O O . ALA A 1 233 ? 6.534 8.350 -15.151 1.00 97.94 233 ALA A O 1
ATOM 1741 N N . VAL A 1 234 ? 8.116 6.803 -15.545 1.00 97.69 234 VAL A N 1
ATOM 1742 C CA . VAL A 1 234 ? 8.121 6.290 -14.166 1.00 97.69 234 VAL A CA 1
ATOM 1743 C C . VAL A 1 234 ? 8.578 7.379 -13.194 1.00 97.69 234 VAL A C 1
ATOM 1745 O O . VAL A 1 234 ? 7.916 7.604 -12.184 1.00 97.69 234 VAL A O 1
ATOM 1748 N N . ALA A 1 235 ? 9.659 8.099 -13.503 1.00 97.31 235 ALA A N 1
ATOM 1749 C CA . ALA A 1 235 ? 10.133 9.206 -12.675 1.00 97.31 235 ALA A CA 1
ATOM 1750 C C . ALA A 1 235 ? 9.041 10.273 -12.456 1.00 97.31 235 ALA A C 1
ATOM 1752 O O . ALA A 1 235 ? 8.751 10.641 -11.318 1.00 97.31 235 ALA A O 1
ATOM 1753 N N . VAL A 1 236 ? 8.381 10.717 -13.530 1.00 97.19 236 VAL A N 1
ATOM 1754 C CA . VAL A 1 236 ? 7.318 11.733 -13.472 1.00 97.19 236 VAL A CA 1
ATOM 1755 C C . VAL A 1 236 ? 6.107 11.233 -12.686 1.00 97.19 236 VAL A C 1
ATOM 1757 O O . VAL A 1 236 ? 5.653 11.898 -11.757 1.00 97.19 236 VAL A O 1
ATOM 1760 N N . VAL A 1 237 ? 5.585 10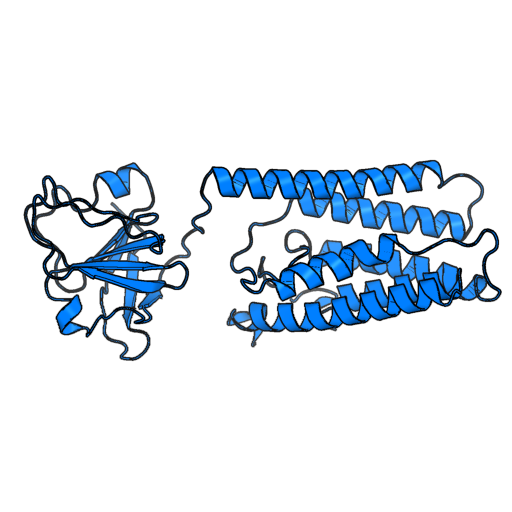.047 -13.003 1.00 97.19 237 VAL A N 1
ATOM 1761 C CA . VAL A 1 237 ? 4.400 9.495 -12.324 1.00 97.19 237 VAL A CA 1
ATOM 1762 C C . VAL A 1 237 ? 4.680 9.220 -10.839 1.00 97.19 237 VAL A C 1
ATOM 1764 O O . VAL A 1 237 ? 3.784 9.393 -10.006 1.00 97.19 237 VAL A O 1
ATOM 1767 N N . ALA A 1 238 ? 5.917 8.857 -10.482 1.00 96.12 238 ALA A N 1
ATOM 1768 C CA . ALA A 1 238 ? 6.334 8.713 -9.091 1.00 96.12 238 ALA A CA 1
ATOM 1769 C C . ALA A 1 238 ? 6.276 10.047 -8.328 1.00 96.12 238 ALA A C 1
ATOM 1771 O O . ALA A 1 238 ? 5.848 10.055 -7.176 1.00 96.12 238 ALA A O 1
ATOM 1772 N N . LEU A 1 239 ? 6.617 11.180 -8.957 1.00 95.56 239 LEU A N 1
ATOM 1773 C CA . LEU A 1 239 ? 6.478 12.507 -8.338 1.00 95.56 239 LEU A CA 1
ATOM 1774 C C . LEU A 1 239 ? 5.011 12.861 -8.050 1.00 95.56 239 LEU A C 1
ATOM 1776 O O . LEU A 1 239 ? 4.716 13.363 -6.966 1.00 95.56 239 LEU A O 1
ATOM 1780 N N . PHE A 1 240 ? 4.087 12.536 -8.963 1.00 95.06 240 PHE A N 1
ATOM 1781 C CA . PHE A 1 240 ? 2.644 12.726 -8.739 1.00 95.06 240 PHE A CA 1
ATOM 1782 C C . PHE A 1 240 ? 2.102 11.842 -7.609 1.00 95.06 240 PHE A C 1
ATOM 1784 O O . PHE A 1 240 ? 1.276 12.282 -6.805 1.00 95.06 240 PHE A O 1
ATOM 1791 N N . LEU A 1 241 ? 2.587 10.601 -7.505 1.00 93.06 241 LEU A N 1
ATOM 1792 C CA . LEU A 1 241 ? 2.238 9.732 -6.381 1.00 93.06 241 LEU A CA 1
ATOM 1793 C C . LEU A 1 241 ? 2.840 10.256 -5.067 1.00 93.06 241 LEU A C 1
ATOM 1795 O O . LEU A 1 241 ? 2.216 10.195 -4.002 1.00 93.06 241 LEU A O 1
ATOM 1799 N N . GLY A 1 242 ? 4.053 10.802 -5.141 1.00 93.56 242 GLY A N 1
ATOM 1800 C CA . GLY A 1 242 ? 4.775 11.408 -4.037 1.00 93.56 242 GLY A CA 1
ATOM 1801 C C . GLY A 1 242 ? 4.886 10.464 -2.843 1.00 93.56 242 GLY A C 1
ATOM 1802 O O . GLY A 1 242 ? 5.189 9.276 -2.960 1.00 93.56 242 GLY A O 1
ATOM 1803 N N . ARG A 1 243 ? 4.588 10.986 -1.652 1.00 91.75 243 ARG A N 1
ATOM 1804 C CA . ARG A 1 243 ? 4.728 10.242 -0.389 1.00 91.75 243 ARG A CA 1
ATOM 1805 C C . ARG A 1 243 ? 3.764 9.053 -0.230 1.00 91.75 243 ARG A C 1
ATOM 1807 O O . ARG A 1 243 ? 3.855 8.359 0.784 1.00 91.75 243 ARG A O 1
ATOM 1814 N N . SER A 1 244 ? 2.850 8.836 -1.179 1.00 90.75 244 SER A N 1
ATOM 1815 C CA . SER A 1 244 ? 1.916 7.702 -1.198 1.00 90.75 244 SER A CA 1
ATOM 1816 C C . SER A 1 244 ? 2.500 6.455 -1.885 1.00 90.75 244 SER A C 1
ATOM 1818 O O . SER A 1 244 ? 1.880 5.394 -1.838 1.00 90.75 244 SER A O 1
ATOM 1820 N N . PHE A 1 245 ? 3.703 6.547 -2.466 1.00 90.81 245 PHE A N 1
ATOM 1821 C CA . PHE A 1 245 ? 4.396 5.426 -3.109 1.00 90.81 245 PHE A CA 1
ATOM 1822 C C . PHE A 1 245 ? 4.679 4.251 -2.158 1.00 90.81 245 PHE A C 1
ATOM 1824 O O . PHE A 1 245 ? 4.979 4.440 -0.978 1.00 90.81 245 PHE A O 1
ATOM 1831 N N . GLY A 1 246 ? 4.611 3.019 -2.676 1.00 88.75 246 GLY A N 1
ATOM 1832 C CA . GLY A 1 246 ? 4.923 1.803 -1.925 1.00 88.75 246 GLY A CA 1
ATOM 1833 C C . GLY A 1 246 ? 5.033 0.547 -2.793 1.00 88.75 246 GLY A C 1
ATOM 1834 O O . GLY A 1 246 ? 4.668 0.549 -3.964 1.00 88.75 246 GLY A O 1
ATOM 1835 N N . LEU A 1 247 ? 5.554 -0.526 -2.192 1.00 88.19 247 LEU A N 1
ATOM 1836 C CA . LEU A 1 247 ? 5.759 -1.845 -2.819 1.00 88.19 247 LEU A CA 1
ATOM 1837 C C . LEU A 1 247 ? 4.537 -2.755 -2.732 1.00 88.19 247 LEU A C 1
ATOM 1839 O O . LEU A 1 247 ? 4.273 -3.548 -3.625 1.00 88.19 247 LEU A O 1
ATOM 1843 N N . VAL A 1 248 ? 3.843 -2.670 -1.603 1.00 88.50 248 VAL A N 1
ATOM 1844 C CA . VAL A 1 248 ? 2.739 -3.557 -1.251 1.00 88.50 248 VAL A CA 1
ATOM 1845 C C . VAL A 1 248 ? 1.441 -2.761 -1.326 1.00 88.50 248 VAL A C 1
ATOM 1847 O O . VAL A 1 248 ? 1.441 -1.597 -0.876 1.00 88.50 248 VAL A O 1
ATOM 1850 N N . PRO A 1 249 ? 0.355 -3.380 -1.833 1.00 89.62 249 PRO A N 1
ATOM 1851 C CA . PRO A 1 249 ? -0.969 -2.783 -1.843 1.00 89.62 249 PRO A CA 1
ATOM 1852 C C . PRO A 1 249 ? -1.349 -2.230 -0.465 1.00 89.62 249 PRO A C 1
ATOM 1854 O O . PRO A 1 249 ? -1.406 -2.955 0.533 1.00 89.62 249 PRO A O 1
ATOM 1857 N N . ALA A 1 250 ? -1.543 -0.914 -0.401 1.00 87.44 250 ALA A N 1
ATOM 1858 C CA . ALA A 1 250 ? -1.920 -0.205 0.814 1.00 87.44 250 ALA A CA 1
ATOM 1859 C C . ALA A 1 250 ? -2.481 1.178 0.462 1.00 87.44 250 ALA A C 1
ATOM 1861 O O . ALA A 1 250 ? -1.990 1.823 -0.467 1.00 87.44 250 ALA A O 1
ATOM 1862 N N . ASN A 1 251 ? -3.428 1.673 1.254 1.00 87.12 251 ASN A N 1
ATOM 1863 C CA . ASN A 1 251 ? -3.884 3.054 1.168 1.00 87.12 251 ASN A CA 1
ATOM 1864 C C . ASN A 1 251 ? -2.919 3.963 1.955 1.00 87.12 251 ASN A C 1
ATOM 1866 O O . ASN A 1 251 ? -2.708 3.792 3.158 1.00 87.12 251 ASN A O 1
ATOM 1870 N N . ARG A 1 252 ? -2.285 4.911 1.254 1.00 85.94 252 ARG A N 1
ATOM 1871 C CA . ARG A 1 252 ? -1.379 5.944 1.808 1.00 85.94 252 ARG A CA 1
ATOM 1872 C C . ARG A 1 252 ? -1.857 7.356 1.441 1.00 85.94 252 ARG A C 1
ATOM 1874 O O . ARG A 1 252 ? -1.053 8.289 1.347 1.00 85.94 252 ARG A O 1
ATOM 1881 N N . GLY A 1 253 ? -3.157 7.495 1.196 1.00 85.62 253 GLY A N 1
ATOM 1882 C CA . GLY A 1 253 ? -3.796 8.668 0.611 1.00 85.62 253 GLY A CA 1
ATOM 1883 C C . GLY A 1 253 ? -4.041 8.484 -0.884 1.00 85.62 253 GLY A C 1
ATOM 1884 O O . GLY A 1 253 ? -3.126 8.113 -1.624 1.00 85.62 253 GLY A O 1
ATOM 1885 N N . LEU A 1 254 ? -5.274 8.761 -1.306 1.00 85.44 254 LEU A N 1
ATOM 1886 C CA . LEU A 1 254 ? -5.709 8.676 -2.697 1.00 85.44 254 LEU A CA 1
ATOM 1887 C C . LEU A 1 254 ? -5.031 9.749 -3.556 1.00 85.44 254 LEU A C 1
ATOM 1889 O O . LEU A 1 254 ? -4.768 10.867 -3.102 1.00 85.44 254 LEU A O 1
ATOM 1893 N N . LYS A 1 255 ? -4.744 9.396 -4.810 1.00 89.06 255 LYS A N 1
ATOM 1894 C CA . LYS A 1 255 ? -4.157 10.293 -5.806 1.00 89.06 255 LYS A CA 1
ATOM 1895 C C . LYS A 1 255 ? -5.066 10.333 -7.018 1.00 89.06 255 LYS A C 1
ATOM 1897 O O . LYS A 1 255 ? -5.156 9.356 -7.747 1.00 89.06 255 LYS A O 1
ATOM 1902 N N . LEU A 1 256 ? -5.740 11.468 -7.186 1.00 86.06 256 LEU A N 1
ATOM 1903 C CA . LEU A 1 256 ? -6.740 11.703 -8.230 1.00 86.06 256 LEU A CA 1
ATOM 1904 C C . LEU A 1 256 ? -6.329 12.843 -9.173 1.00 86.06 256 LEU A C 1
ATOM 1906 O O . LEU A 1 256 ? -7.122 13.285 -9.991 1.00 86.06 256 LEU A O 1
ATOM 1910 N N . GLU A 1 257 ? -5.097 13.345 -9.060 1.00 87.12 257 GLU A N 1
ATOM 1911 C CA . GLU A 1 257 ? -4.585 14.473 -9.842 1.00 87.12 257 GLU A CA 1
ATOM 1912 C C . GLU A 1 257 ? -3.531 14.025 -10.868 1.00 87.12 257 GLU A C 1
ATOM 1914 O O . GLU A 1 257 ? -2.930 12.951 -10.759 1.00 87.12 257 GLU A O 1
ATOM 1919 N N . GLY A 1 258 ? -3.285 14.865 -11.878 1.00 91.75 258 GLY A N 1
ATOM 1920 C CA . GLY A 1 258 ? -2.273 14.605 -12.904 1.00 91.75 258 GLY A CA 1
ATOM 1921 C C . GLY A 1 258 ? -2.564 13.336 -13.724 1.00 91.75 258 GLY A C 1
ATOM 1922 O O . GLY A 1 258 ? -3.711 13.137 -14.128 1.00 91.75 258 GLY A O 1
ATOM 1923 N N . PRO A 1 259 ? -1.567 12.457 -13.969 1.00 93.50 259 PRO A N 1
ATOM 1924 C CA . PRO A 1 259 ? -1.744 11.224 -14.747 1.00 93.50 259 PRO A CA 1
ATOM 1925 C C . PRO A 1 259 ? -2.836 10.291 -14.208 1.00 93.50 259 PRO A C 1
ATOM 1927 O O . PRO A 1 259 ? -3.450 9.554 -14.977 1.00 93.50 259 PRO A O 1
ATOM 1930 N N . TYR A 1 260 ? -3.107 10.351 -12.900 1.00 91.69 260 TYR A N 1
ATOM 1931 C CA . TYR A 1 260 ? -4.121 9.527 -12.240 1.00 91.69 260 TYR A CA 1
ATOM 1932 C C . TYR A 1 260 ? -5.561 9.938 -12.595 1.00 91.69 260 TYR A C 1
ATOM 1934 O O . TYR A 1 260 ? -6.486 9.170 -12.353 1.00 91.69 260 TYR A O 1
ATOM 1942 N N . ARG A 1 261 ? -5.761 11.111 -13.222 1.00 92.31 261 ARG A N 1
ATOM 1943 C CA . ARG A 1 261 ? -7.055 11.510 -13.810 1.00 92.31 261 ARG A CA 1
ATOM 1944 C C . ARG A 1 261 ? -7.385 10.752 -15.090 1.00 92.31 261 ARG A C 1
ATOM 1946 O O . ARG A 1 261 ? -8.552 10.643 -15.443 1.00 92.31 261 ARG A O 1
ATOM 1953 N N . LEU A 1 262 ? -6.359 10.307 -15.814 1.00 92.31 262 LEU A N 1
ATOM 1954 C CA . LEU A 1 262 ? -6.510 9.682 -17.128 1.00 92.31 262 LEU A CA 1
ATOM 1955 C C . LEU A 1 262 ? -6.652 8.166 -17.003 1.00 92.31 262 LEU A C 1
ATOM 1957 O O . LEU A 1 262 ? -7.484 7.557 -17.666 1.00 92.31 262 LEU A O 1
ATOM 1961 N N . VAL A 1 263 ? -5.823 7.554 -16.155 1.00 93.56 263 VAL A N 1
ATOM 1962 C CA . VAL A 1 263 ? -5.779 6.106 -15.932 1.00 93.56 263 VAL A CA 1
ATOM 1963 C C . VAL A 1 263 ? -5.544 5.857 -14.446 1.00 93.56 263 VAL A C 1
ATOM 1965 O O . VAL A 1 263 ? -4.777 6.582 -13.823 1.00 93.56 263 VAL A O 1
ATOM 1968 N N . ARG A 1 264 ? -6.160 4.813 -13.873 1.00 91.50 264 ARG A N 1
ATOM 1969 C CA . ARG A 1 264 ? -6.044 4.489 -12.435 1.00 91.50 264 ARG A CA 1
ATOM 1970 C C . ARG A 1 264 ? -4.637 4.062 -12.009 1.00 91.50 264 ARG A C 1
ATOM 1972 O O . ARG A 1 264 ? -4.183 4.411 -10.924 1.00 91.50 264 ARG A O 1
ATOM 1979 N N . HIS A 1 265 ? -3.923 3.350 -12.884 1.00 94.12 265 HIS A N 1
ATOM 1980 C CA . HIS A 1 265 ? -2.577 2.837 -12.613 1.00 94.12 265 HIS A CA 1
ATOM 1981 C C . HIS A 1 265 ? -1.535 3.274 -13.662 1.00 94.12 265 HIS A C 1
ATOM 1983 O O . HIS A 1 265 ? -0.927 2.432 -14.331 1.00 94.12 265 HIS A O 1
ATOM 1989 N N . PRO A 1 266 ? -1.265 4.585 -13.801 1.00 96.25 266 PRO A N 1
ATOM 1990 C CA . PRO A 1 266 ? -0.320 5.097 -14.793 1.00 96.25 266 PRO A CA 1
ATOM 1991 C C . PRO A 1 266 ? 1.113 4.607 -14.523 1.00 96.25 266 PRO A C 1
ATOM 1993 O O . PRO A 1 266 ? 1.913 4.495 -15.449 1.00 96.25 266 PRO A O 1
ATOM 1996 N N . MET A 1 267 ? 1.430 4.245 -13.272 1.00 95.31 267 MET A N 1
ATOM 1997 C CA . MET A 1 267 ? 2.734 3.700 -12.894 1.00 95.31 267 MET A CA 1
ATOM 1998 C C . MET A 1 267 ? 3.036 2.367 -13.580 1.00 95.31 267 MET A C 1
ATOM 2000 O O . MET A 1 267 ? 4.132 2.186 -14.107 1.00 95.31 267 MET A O 1
ATOM 2004 N N . TYR A 1 268 ? 2.068 1.450 -13.627 1.00 95.62 268 TYR A N 1
ATOM 2005 C CA . TYR A 1 268 ? 2.260 0.155 -14.283 1.00 95.62 268 TYR A CA 1
ATOM 2006 C C . TYR A 1 268 ? 2.344 0.297 -15.803 1.00 95.62 268 TYR A C 1
ATOM 2008 O O . TYR A 1 268 ? 3.151 -0.386 -16.428 1.00 95.62 268 TYR A O 1
ATOM 2016 N N . GLY A 1 269 ? 1.601 1.245 -16.386 1.00 95.38 269 GLY A N 1
ATOM 2017 C CA . GLY A 1 269 ? 1.746 1.607 -17.799 1.00 95.38 269 GLY A CA 1
ATOM 2018 C C . GLY A 1 269 ? 3.143 2.144 -18.131 1.00 95.38 269 GLY A C 1
ATOM 2019 O O . GLY A 1 269 ? 3.752 1.727 -19.115 1.00 95.38 269 GLY A O 1
ATOM 2020 N N . ALA A 1 270 ? 3.703 3.007 -17.278 1.00 96.81 270 ALA A N 1
ATOM 2021 C CA . ALA A 1 270 ? 5.066 3.509 -17.450 1.00 96.81 270 ALA A CA 1
ATOM 2022 C C . ALA A 1 270 ? 6.123 2.391 -17.332 1.00 96.81 270 ALA A C 1
ATOM 2024 O O . ALA A 1 270 ? 7.063 2.340 -18.129 1.00 96.81 270 ALA A O 1
ATOM 2025 N N . HIS A 1 271 ? 5.943 1.451 -16.396 1.00 96.44 271 HIS A N 1
ATOM 2026 C CA . HIS A 1 271 ? 6.797 0.262 -16.288 1.00 96.44 271 HIS A CA 1
ATOM 2027 C C . HIS A 1 271 ? 6.734 -0.622 -17.538 1.00 96.44 271 HIS A C 1
ATOM 2029 O O . HIS A 1 271 ? 7.781 -1.041 -18.030 1.00 96.44 271 HIS A O 1
ATOM 2035 N N . LEU A 1 272 ? 5.536 -0.858 -18.086 1.00 96.50 272 LEU A N 1
ATOM 2036 C CA . LEU A 1 272 ? 5.351 -1.608 -19.331 1.00 96.50 272 LEU A CA 1
ATOM 2037 C C . LEU A 1 272 ? 6.169 -1.011 -20.481 1.00 96.50 272 LEU A C 1
ATOM 2039 O O . LEU A 1 272 ? 6.883 -1.751 -21.154 1.00 96.50 272 LEU A O 1
ATOM 2043 N N . LEU A 1 273 ? 6.119 0.313 -20.669 1.00 96.69 273 LEU A N 1
ATOM 2044 C CA . LEU A 1 273 ? 6.920 0.995 -21.692 1.00 96.69 273 LEU A CA 1
ATOM 2045 C C . LEU A 1 273 ? 8.422 0.768 -21.478 1.00 96.69 273 LEU A C 1
ATOM 2047 O O . LEU A 1 273 ? 9.128 0.397 -22.414 1.00 96.69 273 LEU A O 1
ATOM 2051 N N . GLY A 1 274 ? 8.909 0.923 -20.243 1.00 96.81 274 GLY A N 1
ATOM 2052 C CA . GLY A 1 274 ? 10.320 0.699 -19.918 1.00 96.81 274 GLY A CA 1
ATOM 2053 C C . GLY A 1 274 ? 10.782 -0.735 -20.206 1.00 96.81 274 GLY A C 1
ATOM 2054 O O . GLY A 1 274 ? 11.839 -0.936 -20.808 1.00 96.81 274 GLY A O 1
ATOM 2055 N N . TYR A 1 275 ? 9.980 -1.733 -19.826 1.00 97.00 275 TYR A N 1
ATOM 2056 C CA . TYR A 1 275 ? 10.298 -3.143 -20.062 1.00 97.00 275 TYR A CA 1
ATOM 2057 C C . TYR A 1 275 ? 10.217 -3.533 -21.537 1.00 97.00 275 TYR A C 1
ATOM 2059 O O . TYR A 1 275 ? 11.074 -4.279 -22.012 1.00 97.00 275 TYR A O 1
ATOM 2067 N N . LEU A 1 276 ? 9.243 -2.997 -22.275 1.00 96.94 276 LEU A N 1
ATOM 2068 C CA . LEU A 1 276 ? 9.155 -3.180 -23.721 1.00 96.94 276 LEU A CA 1
ATOM 2069 C C . LEU A 1 276 ? 10.409 -2.634 -24.413 1.00 96.94 276 LEU A C 1
ATOM 2071 O O . LEU A 1 276 ? 11.036 -3.346 -25.195 1.00 96.94 276 LEU A O 1
ATOM 2075 N N . GLY A 1 277 ? 10.827 -1.411 -24.070 1.00 96.88 277 GLY A N 1
ATOM 2076 C CA . GLY A 1 277 ? 12.057 -0.819 -24.597 1.00 96.88 277 GLY A CA 1
ATOM 2077 C C . GLY A 1 277 ? 13.300 -1.661 -24.292 1.00 96.88 277 GLY A C 1
ATOM 2078 O O . GLY A 1 277 ? 14.139 -1.879 -25.170 1.00 96.88 277 GLY A O 1
ATOM 2079 N N . TYR A 1 278 ? 13.387 -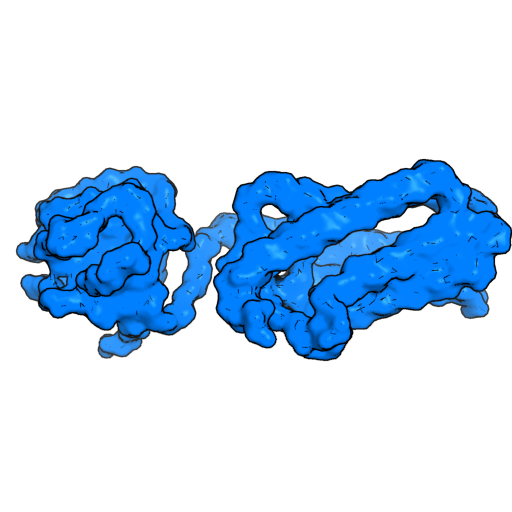2.217 -23.078 1.00 96.38 278 TYR A N 1
ATOM 2080 C CA . TYR A 1 278 ? 14.490 -3.100 -22.694 1.00 96.38 278 TYR A CA 1
ATOM 2081 C C . TYR A 1 278 ? 14.529 -4.388 -23.527 1.00 96.38 278 TYR A C 1
ATOM 2083 O O . TYR A 1 278 ? 15.585 -4.746 -24.045 1.00 96.38 278 TYR A O 1
ATOM 2091 N N . VAL A 1 279 ? 13.395 -5.077 -23.693 1.00 96.81 279 VAL A N 1
ATOM 2092 C CA . VAL A 1 279 ? 13.321 -6.334 -24.463 1.00 96.81 279 VAL A CA 1
ATOM 2093 C C . VAL A 1 279 ? 13.617 -6.108 -25.943 1.00 96.81 279 VAL A C 1
ATOM 2095 O O . VAL A 1 279 ? 14.318 -6.916 -26.543 1.00 96.81 279 VAL A O 1
ATOM 2098 N N . LEU A 1 280 ? 13.147 -5.002 -26.526 1.00 96.38 280 LEU A N 1
ATOM 2099 C CA . LEU A 1 280 ? 13.485 -4.632 -27.906 1.00 96.38 280 LEU A CA 1
ATOM 2100 C C . LEU A 1 280 ? 14.987 -4.358 -28.077 1.00 96.38 280 LEU A C 1
ATOM 2102 O O . LEU A 1 280 ? 15.559 -4.652 -29.125 1.00 96.38 280 LEU A O 1
ATOM 2106 N N . THR A 1 281 ? 15.631 -3.822 -27.039 1.00 95.44 281 THR A N 1
ATOM 2107 C CA . THR A 1 281 ? 17.071 -3.535 -27.042 1.00 95.44 281 THR A CA 1
ATOM 2108 C C . THR A 1 281 ? 17.914 -4.793 -26.826 1.00 95.44 281 THR A C 1
ATOM 2110 O O . THR A 1 281 ? 18.940 -4.960 -27.481 1.00 95.44 281 THR A O 1
ATOM 2113 N N . TYR A 1 282 ? 17.487 -5.689 -25.936 1.00 95.50 282 TYR A N 1
ATOM 2114 C CA . TYR A 1 282 ? 18.202 -6.914 -25.568 1.00 95.50 282 TYR A CA 1
ATOM 2115 C C . TYR A 1 282 ? 17.273 -8.134 -25.658 1.00 95.50 282 TYR A C 1
ATOM 2117 O O . TYR A 1 282 ? 16.876 -8.697 -24.624 1.00 95.50 282 TYR A O 1
ATOM 2125 N N . PRO A 1 283 ? 16.899 -8.551 -26.881 1.00 95.06 283 PRO A N 1
ATOM 2126 C CA . PRO A 1 283 ? 15.943 -9.630 -27.070 1.00 95.06 283 PRO A CA 1
ATOM 2127 C C . PRO A 1 283 ? 16.543 -10.961 -26.615 1.00 95.06 283 PRO A C 1
ATOM 2129 O O . PRO A 1 283 ? 17.580 -11.404 -27.100 1.00 95.06 283 PRO A O 1
ATOM 2132 N N . SER A 1 284 ? 15.874 -11.618 -25.674 1.00 95.56 284 SER A N 1
ATOM 2133 C CA . SER A 1 284 ? 16.151 -13.005 -25.305 1.00 95.56 284 SER A CA 1
ATOM 2134 C C . SER A 1 284 ? 14.887 -13.651 -24.751 1.00 95.56 284 SER A C 1
ATOM 2136 O O . SER A 1 284 ? 14.069 -12.973 -24.126 1.00 95.56 284 SER A O 1
ATOM 2138 N N . ALA A 1 285 ? 14.729 -14.965 -24.937 1.00 95.69 285 ALA A N 1
ATOM 2139 C CA . ALA A 1 285 ? 13.583 -15.699 -24.394 1.00 95.69 285 ALA A CA 1
ATOM 2140 C C . ALA A 1 285 ? 13.480 -15.549 -22.864 1.00 95.69 285 ALA A C 1
ATOM 2142 O O . ALA A 1 285 ? 12.388 -15.376 -22.328 1.00 95.69 285 ALA A O 1
ATOM 2143 N N . ALA A 1 286 ? 14.623 -15.526 -22.169 1.00 96.12 286 ALA A N 1
ATOM 2144 C CA . ALA A 1 286 ? 14.682 -15.291 -20.730 1.00 96.12 286 ALA A CA 1
ATOM 2145 C C . ALA A 1 286 ? 14.192 -13.882 -20.350 1.00 96.12 286 ALA A C 1
ATOM 2147 O O . ALA A 1 286 ? 13.362 -13.755 -19.454 1.00 96.12 286 ALA A O 1
ATOM 2148 N N . ASN A 1 287 ? 14.644 -12.830 -21.047 1.00 96.62 287 ASN A N 1
ATOM 2149 C CA . ASN A 1 287 ? 14.193 -11.459 -20.782 1.00 96.62 287 ASN A CA 1
ATOM 2150 C C . ASN A 1 287 ? 12.698 -11.294 -21.073 1.00 96.62 287 ASN A C 1
ATOM 2152 O O . ASN A 1 287 ? 11.996 -10.661 -20.289 1.00 96.62 287 ASN A O 1
ATOM 2156 N N . VAL A 1 288 ? 12.201 -11.896 -22.158 1.00 96.88 288 VAL A N 1
ATOM 2157 C CA . VAL A 1 288 ? 10.768 -11.901 -22.486 1.00 96.88 288 VAL A CA 1
ATOM 2158 C C . VAL A 1 288 ? 9.972 -12.567 -21.365 1.00 96.88 288 VAL A C 1
ATOM 2160 O O . VAL A 1 288 ? 9.018 -11.973 -20.870 1.00 96.88 288 VAL A O 1
ATOM 2163 N N . LEU A 1 289 ? 10.388 -13.752 -20.908 1.00 97.75 289 LEU A N 1
ATOM 2164 C CA . LEU A 1 289 ? 9.709 -14.470 -19.828 1.00 97.75 289 LEU A CA 1
ATOM 2165 C C . LEU A 1 289 ? 9.700 -13.667 -18.519 1.00 97.75 289 LEU A C 1
ATOM 2167 O O . LEU A 1 289 ? 8.659 -13.562 -17.873 1.00 97.75 289 LEU A O 1
ATOM 2171 N N . ILE A 1 290 ? 10.833 -13.060 -18.154 1.00 98.06 290 ILE A N 1
ATOM 2172 C CA . ILE A 1 290 ? 10.961 -12.197 -16.971 1.00 98.06 290 ILE A CA 1
ATOM 2173 C C . ILE A 1 290 ? 10.012 -10.999 -17.069 1.00 98.06 290 ILE A C 1
ATOM 2175 O O . ILE A 1 290 ? 9.305 -10.702 -16.103 1.00 98.06 290 ILE A O 1
ATOM 2179 N N . VAL A 1 291 ? 9.959 -10.321 -18.220 1.00 97.25 291 VAL A N 1
ATOM 2180 C CA . VAL A 1 291 ? 9.059 -9.178 -18.429 1.00 97.25 291 VAL A CA 1
ATOM 2181 C C . VAL A 1 291 ? 7.601 -9.609 -18.369 1.00 97.25 291 VAL A C 1
ATOM 2183 O O . VAL A 1 291 ? 6.835 -8.991 -17.638 1.00 97.25 291 VAL A O 1
ATOM 2186 N N . VAL A 1 292 ? 7.211 -10.683 -19.056 1.00 97.38 292 VAL A N 1
ATOM 2187 C CA . VAL A 1 292 ? 5.831 -11.192 -19.020 1.00 97.38 292 VAL A CA 1
ATOM 2188 C C . VAL A 1 292 ? 5.422 -11.547 -17.591 1.00 97.38 292 VAL A C 1
ATOM 2190 O O . VAL A 1 292 ? 4.382 -11.090 -17.123 1.00 97.38 292 VAL A O 1
ATOM 2193 N N . ALA A 1 293 ? 6.258 -12.285 -16.857 1.00 97.75 293 ALA A N 1
ATOM 2194 C CA . ALA A 1 293 ? 5.981 -12.638 -15.467 1.00 97.75 293 ALA A CA 1
ATOM 2195 C C . ALA A 1 293 ? 5.891 -11.398 -14.559 1.00 97.75 293 ALA A C 1
ATOM 2197 O O . ALA A 1 293 ? 5.002 -11.315 -13.710 1.00 97.75 293 ALA A O 1
ATOM 2198 N N . THR A 1 294 ? 6.756 -10.402 -14.773 1.00 97.38 294 THR A N 1
ATOM 2199 C CA . THR A 1 294 ? 6.697 -9.121 -14.052 1.00 97.38 294 THR A CA 1
ATOM 2200 C C . THR A 1 294 ? 5.389 -8.391 -14.342 1.00 97.38 294 THR A C 1
ATOM 2202 O O . THR A 1 294 ? 4.727 -7.933 -13.416 1.00 97.38 294 THR A O 1
ATOM 2205 N N . LEU A 1 295 ? 4.986 -8.295 -15.610 1.00 95.94 295 LEU A N 1
ATOM 2206 C CA . LEU A 1 295 ? 3.760 -7.610 -16.014 1.00 95.94 295 LEU A CA 1
ATOM 2207 C C . LEU A 1 295 ? 2.520 -8.288 -15.435 1.00 95.94 295 LEU A C 1
ATOM 2209 O O . LEU A 1 295 ? 1.647 -7.600 -14.914 1.00 95.94 295 LEU A O 1
ATOM 2213 N N . LEU A 1 296 ? 2.466 -9.622 -15.448 1.00 97.00 296 LEU A N 1
ATOM 2214 C CA . LEU A 1 296 ? 1.391 -10.374 -14.800 1.00 97.00 296 LEU A CA 1
ATOM 2215 C C . LEU A 1 296 ? 1.346 -10.101 -13.291 1.00 97.00 296 LEU A C 1
ATOM 2217 O O . LEU A 1 296 ? 0.266 -9.877 -12.744 1.00 97.00 296 LEU A O 1
ATOM 2221 N N . ALA A 1 297 ? 2.504 -10.044 -12.623 1.00 96.75 297 ALA A N 1
ATOM 2222 C CA . ALA A 1 297 ? 2.577 -9.689 -11.209 1.00 96.75 297 ALA A CA 1
ATOM 2223 C C . ALA A 1 297 ? 2.112 -8.246 -10.945 1.00 96.75 297 ALA A C 1
ATOM 2225 O O . ALA A 1 297 ? 1.376 -8.015 -9.987 1.00 96.75 297 ALA A O 1
ATOM 2226 N N . LEU A 1 298 ? 2.476 -7.283 -11.801 1.00 95.69 298 LEU A N 1
ATOM 2227 C CA . LEU A 1 298 ? 2.025 -5.891 -11.697 1.00 95.69 298 LEU A CA 1
ATOM 2228 C C . LEU A 1 298 ? 0.518 -5.748 -11.953 1.00 95.69 298 LEU A C 1
ATOM 2230 O O . LEU A 1 298 ? -0.139 -4.998 -11.239 1.00 95.69 298 LEU A O 1
ATOM 2234 N N . ILE A 1 299 ? -0.052 -6.497 -12.902 1.00 95.38 299 ILE A N 1
ATOM 2235 C CA . ILE A 1 299 ? -1.503 -6.527 -13.151 1.00 95.38 299 ILE A CA 1
ATOM 2236 C C . ILE A 1 299 ? -2.236 -7.117 -11.943 1.00 95.38 299 ILE A C 1
ATOM 2238 O O . ILE A 1 299 ? -3.179 -6.514 -11.433 1.00 95.38 299 ILE A O 1
ATOM 2242 N N . ALA A 1 300 ? -1.782 -8.264 -11.433 1.00 95.94 300 ALA A N 1
ATOM 2243 C CA . ALA A 1 300 ? -2.371 -8.879 -10.246 1.00 95.94 300 ALA A CA 1
ATOM 2244 C C . ALA A 1 300 ? -2.261 -7.958 -9.018 1.00 95.94 300 ALA A C 1
ATOM 2246 O O . ALA A 1 300 ? -3.196 -7.851 -8.221 1.00 95.94 300 ALA A O 1
ATOM 2247 N N . ARG A 1 301 ? -1.142 -7.237 -8.893 1.00 95.56 301 ARG A N 1
ATOM 2248 C CA . ARG A 1 301 ? -0.942 -6.214 -7.867 1.00 95.56 301 ARG A CA 1
ATOM 2249 C C . ARG A 1 301 ? -1.893 -5.025 -8.040 1.00 95.56 301 ARG A C 1
ATOM 2251 O O . ARG A 1 301 ? -2.437 -4.569 -7.040 1.00 95.56 301 ARG A O 1
ATOM 2258 N N . ALA A 1 302 ? -2.133 -4.553 -9.262 1.00 94.56 302 ALA A N 1
ATOM 2259 C CA . ALA A 1 302 ? -3.096 -3.486 -9.540 1.00 94.56 302 ALA A CA 1
ATOM 2260 C C . ALA A 1 302 ? -4.502 -3.867 -9.056 1.00 94.56 302 ALA A C 1
ATOM 2262 O O . ALA A 1 302 ? -5.136 -3.118 -8.319 1.00 94.56 302 ALA A O 1
ATOM 2263 N N . VAL A 1 303 ? -4.939 -5.094 -9.359 1.00 94.94 303 VAL A N 1
ATOM 2264 C CA . VAL A 1 303 ? -6.214 -5.636 -8.864 1.00 94.94 303 VAL A CA 1
ATOM 2265 C C . VAL A 1 303 ? -6.238 -5.698 -7.334 1.00 94.94 303 VAL A C 1
ATOM 2267 O O . VAL A 1 303 ? -7.247 -5.374 -6.708 1.00 94.94 303 VAL A O 1
ATOM 2270 N N . ALA A 1 304 ? -5.134 -6.100 -6.699 1.00 93.44 304 ALA A N 1
ATOM 2271 C CA . ALA A 1 304 ? -5.034 -6.104 -5.243 1.00 93.44 304 ALA A CA 1
ATOM 2272 C C . ALA A 1 304 ? -5.126 -4.693 -4.637 1.00 93.44 304 ALA A C 1
ATOM 2274 O O . ALA A 1 304 ? -5.774 -4.521 -3.604 1.00 93.44 304 ALA A O 1
ATOM 2275 N N . GLU A 1 305 ? -4.527 -3.693 -5.285 1.00 93.00 305 GLU A N 1
ATOM 2276 C CA . GLU A 1 305 ? -4.630 -2.285 -4.893 1.00 93.00 305 GLU A CA 1
ATOM 2277 C C . GLU A 1 305 ? -6.068 -1.779 -5.003 1.00 93.00 305 GLU A C 1
ATOM 2279 O O . GLU A 1 305 ? -6.580 -1.254 -4.018 1.00 93.00 305 GLU A O 1
ATOM 2284 N N . GLU A 1 306 ? -6.759 -2.030 -6.117 1.00 93.75 306 GLU A N 1
ATOM 2285 C CA . GLU A 1 306 ? -8.172 -1.660 -6.304 1.00 93.75 306 GLU A CA 1
ATOM 2286 C C . GLU A 1 306 ? -9.063 -2.215 -5.183 1.00 93.75 306 GLU A C 1
ATOM 2288 O O . GLU A 1 306 ? -9.900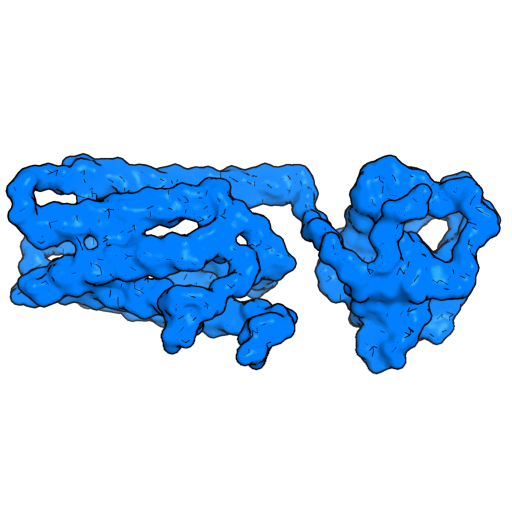 -1.496 -4.644 1.00 93.75 306 GLU A O 1
ATOM 2293 N N . ARG A 1 307 ? -8.846 -3.463 -4.740 1.00 90.31 307 ARG A N 1
ATOM 2294 C CA . ARG A 1 307 ? -9.615 -4.054 -3.624 1.00 90.31 307 ARG A CA 1
ATOM 2295 C C . ARG A 1 307 ? -9.440 -3.307 -2.301 1.00 90.31 307 ARG A C 1
ATOM 2297 O O . ARG A 1 307 ? -10.366 -3.294 -1.492 1.00 90.31 307 ARG A O 1
ATOM 2304 N N . ILE A 1 308 ? -8.256 -2.755 -2.045 1.00 87.06 308 ILE A N 1
ATOM 2305 C CA . ILE A 1 308 ? -7.963 -2.009 -0.812 1.00 87.06 308 ILE A CA 1
ATOM 2306 C C . ILE A 1 308 ? -8.468 -0.582 -0.941 1.00 87.06 308 ILE A C 1
ATOM 2308 O O . ILE A 1 308 ? -9.138 -0.089 -0.040 1.00 87.06 308 ILE A O 1
ATOM 2312 N N . LEU A 1 309 ? -8.187 0.068 -2.069 1.00 87.94 309 LEU A N 1
ATOM 2313 C CA . LEU A 1 309 ? -8.611 1.440 -2.320 1.00 87.94 309 LEU A CA 1
ATOM 2314 C C . LEU A 1 309 ? -10.139 1.547 -2.371 1.00 87.94 309 LEU A C 1
ATOM 2316 O O . LEU A 1 309 ? -10.688 2.481 -1.803 1.00 87.94 309 LEU A O 1
ATOM 2320 N N . ALA A 1 310 ? -10.845 0.539 -2.894 1.00 88.44 310 ALA A N 1
ATOM 2321 C CA . ALA A 1 310 ? -12.307 0.476 -2.886 1.00 88.44 310 ALA A CA 1
ATOM 2322 C C . ALA A 1 310 ? -12.936 0.401 -1.483 1.00 88.44 310 ALA A C 1
ATOM 2324 O O . ALA A 1 310 ? -14.160 0.492 -1.366 1.00 88.44 310 ALA A O 1
ATOM 2325 N N . ARG A 1 311 ? -12.154 0.218 -0.413 1.00 82.75 311 ARG A N 1
ATOM 2326 C CA . ARG A 1 311 ? -12.646 0.345 0.970 1.00 82.75 311 ARG A CA 1
ATOM 2327 C C . ARG A 1 311 ? -12.790 1.806 1.395 1.00 82.75 311 ARG A C 1
ATOM 2329 O O . ARG A 1 311 ? -13.554 2.082 2.313 1.00 82.75 311 ARG A O 1
ATOM 2336 N N . ASP A 1 312 ? -12.079 2.716 0.735 1.00 80.62 312 ASP A N 1
ATOM 2337 C CA . ASP A 1 312 ? -12.174 4.155 0.950 1.00 80.62 312 ASP A CA 1
ATOM 2338 C C . ASP A 1 312 ? -13.379 4.718 0.166 1.00 80.62 312 ASP A C 1
ATOM 2340 O O . ASP A 1 312 ? -13.427 4.569 -1.060 1.00 80.62 312 ASP A O 1
ATOM 2344 N N . PRO A 1 313 ? -14.373 5.345 0.825 1.00 78.50 313 PRO A N 1
ATOM 2345 C CA . PRO A 1 313 ? -15.538 5.907 0.141 1.00 78.50 313 PRO A CA 1
ATOM 2346 C C . PRO A 1 313 ? -15.173 6.928 -0.941 1.00 78.50 313 PRO A C 1
ATOM 2348 O O . PRO A 1 313 ? -15.812 6.942 -1.991 1.00 78.50 313 PRO A O 1
ATOM 2351 N N . ALA A 1 314 ? -14.114 7.719 -0.726 1.00 80.00 314 ALA A N 1
ATOM 2352 C CA . ALA A 1 314 ? -13.663 8.744 -1.669 1.00 80.00 314 ALA A CA 1
ATOM 2353 C C . ALA A 1 314 ? -13.037 8.164 -2.950 1.00 80.00 314 ALA A C 1
ATOM 2355 O O . ALA A 1 314 ? -12.760 8.901 -3.889 1.00 80.00 314 ALA A O 1
ATOM 2356 N N . TYR A 1 315 ? -12.791 6.851 -2.996 1.00 82.56 315 TYR A N 1
ATOM 2357 C CA . TYR A 1 315 ? -12.279 6.165 -4.182 1.00 82.56 315 TYR A CA 1
ATOM 2358 C C . TYR A 1 315 ? -13.385 5.676 -5.128 1.00 82.56 315 TYR A C 1
ATOM 2360 O O . TYR A 1 315 ? -13.117 5.334 -6.277 1.00 82.56 315 TYR A O 1
ATOM 2368 N N . ARG A 1 316 ? -14.628 5.581 -4.637 1.00 74.25 316 ARG A N 1
ATOM 2369 C CA . ARG A 1 316 ? -15.773 5.071 -5.414 1.00 74.25 316 ARG A CA 1
ATOM 2370 C C . ARG A 1 316 ? -16.514 6.157 -6.196 1.00 74.25 316 ARG A C 1
ATOM 2372 O O . ARG A 1 316 ? -17.343 5.812 -7.034 1.00 74.25 316 ARG A O 1
ATOM 2379 N N . THR A 1 317 ? -16.246 7.418 -5.875 1.00 61.03 317 THR A N 1
ATOM 2380 C CA . THR A 1 317 ? -16.780 8.631 -6.510 1.00 61.03 317 THR A CA 1
ATOM 2381 C C . THR A 1 317 ? -15.847 9.121 -7.599 1.00 61.03 317 THR A C 1
ATOM 2383 O O . THR A 1 317 ? -16.349 9.433 -8.697 1.00 61.03 317 THR A O 1
#

Radius of gyration: 26.19 Å; chains: 1; bounding box: 60×35×77 Å

Secondary structure (DSSP, 8-state):
--PPEEEEEETTT--EEEEEEEEE-SHHHHHHTTTT-S---TTEEEEESS-S--B-TT-SS-EEEEEE-TTSBEEEEEEEE-TT-B----TT-SEEEEEETTHHHHTT--TTPBEEEESSPPPP---HHHHHHHHHHHHHHHHHHHHHHHHHHTT--SSSSHHHHHHHHHHHHHHHHHHHHHSPPPPSEE---HHHHHHHHHHHHGGGG----SS--TTHHHHHHHHHHHHHHHHHHHHHHGGG--SS-EESS---SGGGGT-S-HHHHHHHHHHHHHHHHS--HHHHHHHHHHHHHHHHHHHHHHHHHTTSGGG--

Sequence (317 aa):
MNGAVHRARVASSGAVLAERLRLAHTPWARLRGLLGTKGLDPGEGLWLRPCRQIHMFGMRYAVDAVFLDARQRVVRALPDFAPGRVSPHVRDAESVLELPAGTVERAGLAEGTQVVIEGEPVAPLTGRGGRLGTALCNLALAALYALFVAAHVSRARGTVNVALAGHLAIIVQMTILAVLFVVRRPSTDTSDRPLDWVLGIVGTFLPLLLRRADTPGGLVWLGAPIQVVGASAVAVVALFLGRSFGLVPANRGLKLEGPYRLVRHPMYGAHLLGYLGYVLTYPSAANVLIVVATLLALIARAVAEERILARDPAYRT

Foldseek 3Di:
DDAWFKWKAFPPPRHTQAPGEGEQEDPVSLVCPCAPPPAADPRYKYKYFQDQKDAQENPDFFWWKFFAAPQQFGQDIDARHGHPDIDPRHPRGRIIMTGGHCSCVVRVRDGRTHMDMGTDDDDDPQDPVNVVVLQVVLLVLLVVLVVVLVVLVVVLDDDDDLVNLLSVLSNLLSNLVSVLSNLAADFPFFDPDVLQLVLLCLLPCLLVPADADPAWDPLLVPLSVLLSQLSNQLSVVSVQCGNVDDSGQTHRDDRCDDPCVVPVCSNLVSVLSNLSSSCSGGPDPSSVVSSVSSSVSVVVNSVVNCVRLVVDPVSVD